Protein AF-A0A833UNG4-F1 (afdb_monomer_lite)

pLDDT: mean 87.26, std 11.44, range [30.78, 97.75]

Organism: Acinetobacter bereziniae (NCBI:txid106648)

Radius of gyration: 23.6 Å; chains: 1; bounding box: 51×56×62 Å

Foldseek 3Di:
DPDDPPLADAFDQDDDDDLPCVVADPQQQLSDPVVSVVVLVVLLLLLLLLVLLLLLLVVCLVVDPPVSVNVSNVSSNRLSNRLNVLSVVSLVVCVVVVHPSVVVSVVVNVVSVVCSVPPDSVVSNVVSLVVLVVLLVVLCVQPVDCVSRVRGRVSVVVSSNVSNVNSSNVHDSDDPVNVVVVCVVCVCCCCNPPHPVVVCVVVVCLVVDPPDDPVVDDDDPLVVQLVVQCVVPVDNVRSVVSSVVPPD

InterPro domains:
  IPR016516 Uncharacterised conserved protein UCP07580 [PF10118] (16-172)
  IPR016516 Uncharacterised conserved protein UCP07580 [PTHR39456] (13-171)

Structure (mmCIF, N/CA/C/O backbone):
data_AF-A0A833UNG4-F1
#
_entry.id   AF-A0A833UNG4-F1
#
loop_
_atom_site.group_PDB
_atom_site.id
_atom_site.type_symbol
_atom_site.label_atom_id
_atom_site.label_alt_id
_atom_site.label_comp_id
_atom_site.label_asym_id
_atom_site.label_entity_id
_atom_site.label_seq_id
_atom_site.pdbx_PDB_ins_code
_atom_site.Cartn_x
_atom_site.Cartn_y
_atom_site.Cartn_z
_atom_site.occupancy
_atom_site.B_iso_or_equiv
_atom_site.auth_seq_id
_atom_site.auth_comp_id
_atom_site.auth_asym_id
_atom_site.auth_atom_id
_atom_site.pdbx_PDB_model_num
ATOM 1 N N . MET A 1 1 ? 10.547 27.724 -8.383 1.00 30.78 1 MET A N 1
ATOM 2 C CA . MET A 1 1 ? 9.118 27.714 -8.764 1.00 30.78 1 MET A CA 1
ATOM 3 C C . MET A 1 1 ? 8.348 27.133 -7.595 1.00 30.78 1 MET A C 1
ATOM 5 O O . MET A 1 1 ? 8.426 25.935 -7.372 1.00 30.78 1 MET A O 1
ATOM 9 N N . ASN A 1 2 ? 7.700 27.982 -6.798 1.00 31.91 2 ASN A N 1
ATOM 10 C CA . ASN A 1 2 ? 6.896 27.531 -5.664 1.00 31.91 2 ASN A CA 1
ATOM 11 C C . ASN A 1 2 ? 5.530 27.117 -6.208 1.00 31.91 2 ASN A C 1
ATOM 13 O O . ASN A 1 2 ? 4.659 27.962 -6.401 1.00 31.91 2 ASN A O 1
ATOM 17 N N . ALA A 1 3 ? 5.379 25.835 -6.535 1.00 32.53 3 ALA A N 1
ATOM 18 C CA . ALA A 1 3 ? 4.073 25.284 -6.849 1.00 32.53 3 ALA A CA 1
ATOM 19 C C . ALA A 1 3 ? 3.204 25.406 -5.592 1.00 32.53 3 ALA A C 1
ATOM 21 O O . ALA A 1 3 ? 3.527 24.857 -4.538 1.00 32.53 3 ALA A O 1
ATOM 22 N N . TYR A 1 4 ? 2.129 26.183 -5.690 1.00 35.44 4 TYR A N 1
ATOM 23 C CA . TYR A 1 4 ? 1.108 26.253 -4.658 1.00 35.44 4 TYR A CA 1
ATOM 24 C C . TYR A 1 4 ? 0.472 24.867 -4.534 1.00 35.44 4 TYR A C 1
ATOM 26 O O . TYR A 1 4 ? -0.267 24.438 -5.417 1.00 35.44 4 TYR A O 1
ATOM 34 N N . VAL A 1 5 ? 0.780 24.152 -3.452 1.00 43.78 5 VAL A N 1
ATOM 35 C CA . VAL A 1 5 ? 0.145 22.870 -3.145 1.00 43.78 5 VAL A CA 1
ATOM 36 C C . VAL A 1 5 ? -1.290 23.172 -2.721 1.00 43.78 5 VAL A C 1
ATOM 38 O O . VAL A 1 5 ? -1.535 23.600 -1.593 1.00 43.78 5 VAL A O 1
ATOM 41 N N . LYS A 1 6 ? -2.256 22.986 -3.628 1.00 46.50 6 LYS A N 1
ATOM 42 C CA . LYS A 1 6 ? -3.650 22.808 -3.208 1.00 46.50 6 LYS A CA 1
ATOM 43 C C . LYS A 1 6 ? -3.674 21.583 -2.293 1.00 46.50 6 LYS A C 1
ATOM 45 O O . LYS A 1 6 ? -3.244 20.509 -2.690 1.00 46.50 6 LYS A O 1
ATOM 50 N N . HIS A 1 7 ? -4.125 21.768 -1.054 1.00 53.88 7 HIS A N 1
ATOM 51 C CA . HIS A 1 7 ? -4.091 20.730 -0.019 1.00 53.88 7 HIS A CA 1
ATOM 52 C C . HIS A 1 7 ? -5.072 19.573 -0.253 1.00 53.88 7 HIS A C 1
ATOM 54 O O . HIS A 1 7 ? -5.016 18.593 0.481 1.00 53.88 7 HIS A O 1
ATOM 60 N N . GLN A 1 8 ? -5.944 19.683 -1.254 1.00 55.12 8 GLN A N 1
ATOM 61 C CA . GLN A 1 8 ? -6.892 18.650 -1.633 1.00 55.12 8 GLN A CA 1
ATOM 62 C C . GLN A 1 8 ? -7.008 18.656 -3.160 1.00 55.12 8 GLN A C 1
ATOM 64 O O . GLN A 1 8 ? -7.307 19.695 -3.757 1.00 55.12 8 GLN A O 1
ATOM 69 N N . VAL A 1 9 ? -6.666 17.526 -3.770 1.00 65.81 9 VAL A N 1
ATOM 70 C CA . VAL A 1 9 ? -6.840 17.257 -5.199 1.00 65.81 9 VAL A CA 1
ATOM 71 C C . VAL A 1 9 ? -8.067 16.362 -5.305 1.00 65.81 9 VAL A C 1
ATOM 73 O O . VAL A 1 9 ? -8.188 15.412 -4.535 1.00 65.81 9 VAL A O 1
ATOM 76 N N . ASP A 1 10 ? -8.998 16.698 -6.193 1.00 70.94 10 ASP A N 1
ATOM 77 C CA . ASP A 1 10 ? -10.139 15.824 -6.454 1.00 70.94 10 ASP A CA 1
ATOM 78 C C . ASP A 1 10 ? -9.632 14.575 -7.191 1.00 70.94 10 ASP A C 1
ATOM 80 O O . ASP A 1 10 ? -8.930 14.743 -8.195 1.00 70.94 10 ASP A O 1
ATOM 84 N N . PRO A 1 11 ? -9.948 13.354 -6.718 1.00 76.50 11 PRO A N 1
ATOM 85 C CA . PRO A 1 11 ? -9.491 12.134 -7.368 1.00 76.50 11 PRO A CA 1
ATOM 86 C C . PRO A 1 11 ? -9.925 12.078 -8.833 1.00 76.50 11 PRO A C 1
ATOM 88 O O . PRO A 1 11 ? -11.080 12.368 -9.162 1.00 76.50 11 PRO A O 1
ATOM 91 N N . VAL A 1 12 ? -9.009 11.691 -9.720 1.00 81.56 12 VAL A N 1
ATOM 92 C CA . VAL A 1 12 ? -9.299 11.523 -11.148 1.00 81.56 12 VAL A CA 1
ATOM 93 C C . VAL A 1 12 ? -9.039 10.081 -11.541 1.00 81.56 12 VAL A C 1
ATOM 95 O O . VAL A 1 12 ? -7.900 9.636 -11.607 1.00 81.56 12 VAL A O 1
ATOM 98 N N . VAL A 1 13 ? -10.099 9.359 -11.897 1.00 84.56 13 VAL A N 1
ATOM 99 C CA . VAL A 1 13 ? -9.970 7.973 -12.355 1.00 84.56 13 VAL A CA 1
ATOM 100 C C . VAL A 1 13 ? -9.361 7.940 -13.756 1.00 84.56 13 VAL A C 1
ATOM 102 O O . VAL A 1 13 ? -9.974 8.402 -14.724 1.00 84.56 13 VAL A O 1
ATOM 105 N N . ARG A 1 14 ? -8.175 7.343 -13.882 1.00 85.75 14 ARG A N 1
ATOM 106 C CA . ARG A 1 14 ? -7.493 7.122 -15.164 1.00 85.75 14 ARG A CA 1
ATOM 107 C C . ARG A 1 14 ? -7.639 5.651 -15.546 1.00 85.75 14 ARG A C 1
ATOM 109 O O . ARG A 1 14 ? -7.379 4.773 -14.739 1.00 85.75 14 ARG A O 1
ATOM 116 N N . THR A 1 15 ? -8.090 5.367 -16.767 1.00 83.50 15 THR A N 1
ATOM 117 C CA . THR A 1 15 ? -8.352 3.990 -17.234 1.00 83.50 15 THR A CA 1
ATOM 118 C C . THR A 1 15 ? -7.637 3.705 -18.547 1.00 83.50 15 THR A C 1
ATOM 120 O O . THR A 1 15 ? -7.285 4.632 -19.276 1.00 83.50 15 THR A O 1
ATOM 123 N N . ASN A 1 16 ? -7.452 2.419 -18.864 1.00 81.12 16 ASN A N 1
ATOM 124 C CA . ASN A 1 16 ? -6.851 1.950 -20.121 1.00 81.12 16 ASN A CA 1
ATOM 125 C C . ASN A 1 16 ? -5.423 2.471 -20.369 1.00 81.12 16 ASN A C 1
ATOM 127 O O . ASN A 1 16 ? -5.031 2.705 -21.513 1.00 81.12 16 ASN A O 1
ATOM 131 N N . LEU A 1 17 ? -4.642 2.656 -19.303 1.00 80.25 17 LEU A N 1
ATOM 132 C CA . LEU A 1 17 ? -3.228 2.993 -19.421 1.00 80.25 17 LEU A CA 1
ATOM 133 C C . LEU A 1 17 ? -2.426 1.751 -19.829 1.00 80.25 17 LEU A C 1
ATOM 135 O O . LEU A 1 17 ? -2.567 0.672 -19.245 1.00 80.25 17 LEU A O 1
ATOM 139 N N . ASP A 1 18 ? -1.567 1.914 -20.831 1.00 88.06 18 ASP A N 1
ATOM 140 C CA . ASP A 1 18 ? -0.609 0.894 -21.236 1.00 88.06 18 ASP A CA 1
ATOM 141 C C . ASP A 1 18 ? 0.820 1.388 -21.015 1.00 88.06 18 ASP A C 1
ATOM 143 O O . ASP A 1 18 ? 1.300 2.307 -21.679 1.00 88.06 18 ASP A O 1
ATOM 147 N N . PHE A 1 19 ? 1.495 0.756 -20.059 1.00 89.44 19 PHE A N 1
ATOM 148 C CA . PHE A 1 19 ? 2.879 1.053 -19.721 1.00 89.44 19 PHE A CA 1
ATOM 149 C C . PHE A 1 19 ? 3.878 0.235 -20.547 1.00 89.44 19 PHE A C 1
ATOM 151 O O . PHE A 1 19 ? 5.069 0.463 -20.388 1.00 89.44 19 PHE A O 1
ATOM 158 N N . ARG A 1 20 ? 3.439 -0.676 -21.435 1.00 91.44 20 ARG A N 1
ATOM 159 C CA . ARG A 1 20 ? 4.322 -1.511 -22.281 1.00 91.44 20 ARG A CA 1
ATOM 160 C C . ARG A 1 20 ? 5.335 -2.335 -21.478 1.00 91.44 20 ARG A C 1
ATOM 162 O O . ARG A 1 20 ? 6.523 -2.393 -21.788 1.00 91.44 20 ARG A O 1
ATOM 169 N N . LEU A 1 21 ? 4.869 -2.947 -20.389 1.00 92.06 21 LEU A N 1
ATOM 170 C CA . LEU A 1 21 ? 5.729 -3.657 -19.431 1.00 92.06 21 LEU A CA 1
ATOM 171 C C . LEU A 1 21 ? 6.408 -4.900 -20.029 1.00 92.06 21 LEU A C 1
ATOM 173 O O . LEU A 1 21 ? 7.484 -5.271 -19.583 1.00 92.06 21 LEU A O 1
ATOM 177 N N . ASN A 1 22 ? 5.846 -5.471 -21.091 1.00 92.12 22 ASN A N 1
ATOM 178 C CA . ASN A 1 22 ? 6.426 -6.570 -21.865 1.00 92.12 22 ASN A CA 1
ATOM 179 C C . ASN A 1 22 ? 7.673 -6.176 -22.686 1.00 92.12 22 ASN A C 1
ATOM 181 O O . ASN A 1 22 ? 8.356 -7.042 -23.226 1.00 92.12 22 ASN A O 1
ATOM 185 N N . GLU A 1 23 ? 7.969 -4.880 -22.820 1.00 92.25 23 GLU A N 1
ATOM 186 C CA . GLU A 1 23 ? 9.174 -4.365 -23.493 1.00 92.25 23 GLU A CA 1
ATOM 187 C C . GLU A 1 23 ? 10.322 -4.077 -22.504 1.00 92.25 23 GLU A C 1
ATOM 189 O O . GLU A 1 23 ? 11.385 -3.587 -22.887 1.00 92.25 23 GLU A O 1
ATOM 194 N N . VAL A 1 24 ? 10.109 -4.335 -21.214 1.00 91.94 24 VAL A N 1
ATOM 195 C CA . VAL A 1 24 ? 11.042 -4.000 -20.139 1.00 91.94 24 VAL A CA 1
ATOM 196 C C . VAL A 1 24 ? 12.091 -5.117 -19.978 1.00 91.94 24 VAL A C 1
ATOM 198 O O . VAL A 1 24 ? 11.735 -6.295 -19.972 1.00 91.94 24 VAL A O 1
ATOM 201 N N . PRO A 1 25 ? 13.394 -4.800 -19.826 1.00 94.81 25 PRO A N 1
ATOM 202 C CA . PRO A 1 25 ? 14.419 -5.826 -19.631 1.00 94.81 25 PRO A CA 1
ATOM 203 C C . PRO A 1 25 ? 14.265 -6.537 -18.278 1.00 94.81 25 PRO A C 1
ATOM 205 O O . PRO A 1 25 ? 13.737 -5.974 -17.324 1.00 94.81 25 PRO A O 1
ATOM 208 N N . HIS A 1 26 ? 14.812 -7.751 -18.165 1.00 94.94 26 HIS A N 1
ATOM 209 C CA . HIS A 1 26 ? 14.733 -8.572 -16.946 1.00 94.94 26 HIS A CA 1
ATOM 210 C C . HIS A 1 26 ? 15.177 -7.805 -15.681 1.00 94.94 26 HIS A C 1
ATOM 212 O O . HIS A 1 26 ? 14.512 -7.864 -14.648 1.00 94.94 26 HIS A O 1
ATOM 218 N N . PHE A 1 27 ? 16.286 -7.062 -15.760 1.00 96.38 27 PHE A N 1
ATOM 219 C CA . PHE A 1 27 ? 16.787 -6.205 -14.681 1.00 96.38 27 PHE A CA 1
ATOM 220 C C . PHE A 1 27 ? 16.544 -4.732 -15.016 1.00 96.38 27 PHE A C 1
ATOM 222 O O . PHE A 1 27 ? 17.430 -3.998 -15.451 1.00 96.38 27 PHE A O 1
ATOM 229 N N . TRP A 1 28 ? 15.296 -4.305 -14.862 1.00 95.69 28 TRP A N 1
ATOM 230 C CA . TRP A 1 28 ? 14.819 -3.000 -15.311 1.00 95.69 28 TRP A CA 1
ATOM 231 C C . TRP A 1 28 ? 15.266 -1.815 -14.465 1.00 95.69 28 TRP A C 1
ATOM 233 O O . TRP A 1 28 ? 15.132 -0.671 -14.901 1.00 95.69 28 TRP A O 1
ATOM 243 N N . PHE A 1 29 ? 15.807 -2.060 -13.276 1.00 93.50 29 PHE A N 1
ATOM 244 C CA . PHE A 1 29 ? 16.394 -1.020 -12.448 1.00 93.50 29 PHE A CA 1
ATOM 245 C C . PHE A 1 29 ? 17.908 -1.009 -12.657 1.00 93.50 29 PHE A C 1
ATOM 247 O O . PHE A 1 29 ? 18.633 -1.713 -11.963 1.00 93.50 29 PHE A O 1
ATOM 254 N N . GLY A 1 30 ? 18.398 -0.216 -13.613 1.00 94.69 30 GLY A N 1
ATOM 255 C CA . GLY A 1 30 ? 19.838 -0.018 -13.826 1.00 94.69 30 GLY A CA 1
ATOM 256 C C . GLY A 1 30 ? 20.632 -1.289 -14.139 1.00 94.69 30 GLY A C 1
ATOM 257 O O . GLY A 1 30 ? 21.829 -1.332 -13.870 1.00 94.69 30 GLY A O 1
ATOM 258 N N . ASN A 1 31 ? 19.980 -2.337 -14.659 1.00 95.88 31 ASN A N 1
ATOM 259 C CA . ASN A 1 31 ? 20.565 -3.671 -14.814 1.00 95.88 31 ASN A CA 1
ATOM 260 C C . ASN A 1 31 ? 21.071 -4.291 -13.489 1.00 95.88 31 ASN A C 1
ATOM 262 O O . ASN A 1 31 ? 21.943 -5.158 -13.497 1.00 95.88 31 ASN A O 1
ATOM 266 N N . ASP A 1 32 ? 20.522 -3.850 -12.352 1.00 96.56 32 ASP A N 1
ATOM 267 C CA . ASP A 1 32 ? 20.832 -4.332 -11.007 1.00 96.56 32 ASP A CA 1
ATOM 268 C C . ASP A 1 32 ? 19.763 -5.352 -10.560 1.00 96.56 32 ASP A C 1
ATOM 270 O O . ASP A 1 32 ? 18.587 -4.989 -10.386 1.00 96.56 32 ASP A O 1
ATOM 274 N N . PRO A 1 33 ? 20.136 -6.633 -10.360 1.00 94.81 33 PRO A N 1
ATOM 275 C CA . PRO A 1 33 ? 19.203 -7.666 -9.926 1.00 94.81 33 PRO A CA 1
ATOM 276 C C . PRO A 1 33 ? 18.572 -7.392 -8.564 1.00 94.81 33 PRO A C 1
ATOM 278 O O . PRO A 1 33 ? 17.380 -7.628 -8.392 1.00 94.81 33 PRO A O 1
ATOM 281 N N . PHE A 1 34 ? 19.338 -6.878 -7.601 1.00 94.81 34 PHE A N 1
ATOM 282 C CA . PHE A 1 34 ? 18.840 -6.631 -6.253 1.00 94.81 34 PHE A CA 1
ATOM 283 C C . PHE A 1 34 ? 17.803 -5.510 -6.259 1.00 94.81 34 PHE A C 1
ATOM 285 O O . PHE A 1 34 ? 16.689 -5.703 -5.772 1.00 94.81 34 PHE A O 1
ATOM 292 N N . ARG A 1 35 ? 18.130 -4.359 -6.860 1.00 93.00 35 ARG A N 1
ATOM 293 C CA . ARG A 1 35 ? 17.200 -3.219 -6.935 1.00 93.00 35 ARG A CA 1
ATOM 294 C C . ARG A 1 35 ? 15.928 -3.590 -7.686 1.00 93.00 35 ARG A C 1
ATOM 296 O O . ARG A 1 35 ? 14.837 -3.260 -7.233 1.00 93.00 35 ARG A O 1
ATOM 303 N N . THR A 1 36 ? 16.072 -4.324 -8.789 1.00 95.69 36 THR A N 1
ATOM 304 C CA . THR A 1 36 ? 14.934 -4.820 -9.566 1.00 95.69 36 THR A CA 1
ATOM 305 C C . THR A 1 36 ? 14.051 -5.732 -8.714 1.00 95.69 36 THR A C 1
ATOM 307 O O . THR A 1 36 ? 12.874 -5.438 -8.529 1.00 95.69 36 THR A O 1
ATOM 310 N N . ARG A 1 37 ? 14.621 -6.787 -8.111 1.00 94.94 37 ARG A N 1
ATOM 311 C CA . ARG A 1 37 ? 13.843 -7.757 -7.324 1.00 94.94 37 ARG A CA 1
ATOM 312 C C . ARG A 1 37 ? 13.196 -7.145 -6.078 1.00 94.94 37 ARG A C 1
ATOM 314 O O . ARG A 1 37 ? 12.115 -7.574 -5.690 1.00 94.94 37 ARG A O 1
ATOM 321 N N . MET A 1 38 ? 13.820 -6.141 -5.464 1.00 93.00 38 MET A N 1
ATOM 322 C CA . MET A 1 38 ? 13.235 -5.416 -4.332 1.00 93.00 38 MET A CA 1
ATOM 323 C C . MET A 1 38 ? 11.945 -4.686 -4.722 1.00 93.00 38 MET A C 1
ATOM 325 O O . MET A 1 38 ? 10.948 -4.770 -4.007 1.00 93.00 38 MET A O 1
ATOM 329 N N . PHE A 1 39 ? 11.941 -3.984 -5.856 1.00 93.06 39 PHE A N 1
ATOM 330 C CA . PHE A 1 39 ? 10.747 -3.277 -6.319 1.00 93.06 39 PHE A CA 1
ATOM 331 C C . PHE A 1 39 ? 9.716 -4.204 -6.967 1.00 93.06 39 PHE A C 1
ATOM 333 O O . PHE A 1 39 ? 8.521 -3.952 -6.847 1.00 93.06 39 PHE A O 1
ATOM 340 N N . ASP A 1 40 ? 10.159 -5.282 -7.604 1.00 95.25 40 ASP A N 1
ATOM 341 C CA . ASP A 1 40 ? 9.304 -6.383 -8.044 1.00 95.25 40 ASP A CA 1
ATOM 342 C C . ASP A 1 40 ? 8.527 -6.969 -6.856 1.00 95.25 40 ASP A C 1
ATOM 344 O O . ASP A 1 40 ? 7.309 -7.091 -6.919 1.00 95.25 40 ASP A O 1
ATOM 348 N N . ALA A 1 41 ? 9.203 -7.248 -5.734 1.00 92.81 41 ALA A N 1
ATOM 349 C CA . ALA A 1 41 ? 8.561 -7.746 -4.520 1.00 92.81 41 ALA A CA 1
ATOM 350 C C . ALA A 1 41 ? 7.578 -6.735 -3.913 1.00 92.81 41 ALA A C 1
ATOM 352 O O . ALA A 1 41 ? 6.522 -7.138 -3.438 1.00 92.81 41 ALA A O 1
ATOM 353 N N . LEU A 1 42 ? 7.890 -5.434 -3.953 1.00 91.81 42 LEU A N 1
ATOM 354 C CA . LEU A 1 42 ? 6.943 -4.386 -3.558 1.00 91.81 42 LEU A CA 1
ATOM 355 C C . LEU A 1 42 ? 5.698 -4.410 -4.463 1.00 91.81 42 LEU A C 1
ATOM 357 O O . LEU A 1 42 ? 4.575 -4.509 -3.972 1.00 91.81 42 LEU A O 1
ATOM 361 N N . SER A 1 43 ? 5.919 -4.379 -5.780 1.00 94.25 43 SER A N 1
ATOM 362 C CA . SER A 1 43 ? 4.889 -4.400 -6.825 1.00 94.25 43 SER A CA 1
ATOM 363 C C . SER A 1 43 ? 3.957 -5.605 -6.698 1.00 94.25 43 SER A C 1
ATOM 365 O O . SER A 1 43 ? 2.738 -5.471 -6.772 1.00 94.25 43 SER A O 1
ATOM 367 N N . LEU A 1 44 ? 4.537 -6.771 -6.413 1.00 94.88 44 LEU A N 1
ATOM 368 C CA . LEU A 1 44 ? 3.843 -8.041 -6.232 1.00 94.88 44 LEU A CA 1
ATOM 369 C C . LEU A 1 44 ? 2.781 -7.992 -5.127 1.00 94.88 44 LEU A C 1
ATOM 371 O O . LEU A 1 44 ? 1.825 -8.770 -5.157 1.00 94.88 44 LEU A O 1
ATOM 375 N N . THR A 1 45 ? 2.927 -7.090 -4.151 1.00 94.19 45 THR A N 1
ATOM 376 C CA . THR A 1 45 ? 1.965 -6.980 -3.052 1.00 94.19 45 THR A CA 1
ATOM 377 C C . THR A 1 45 ? 0.694 -6.220 -3.419 1.00 94.19 45 THR A C 1
ATOM 379 O O . THR A 1 45 ? -0.366 -6.499 -2.851 1.00 94.19 45 THR A O 1
ATOM 382 N N . PHE A 1 46 ? 0.784 -5.309 -4.391 1.00 95.56 46 PHE A N 1
ATOM 383 C CA . PHE A 1 46 ? -0.280 -4.369 -4.720 1.00 95.56 46 PHE A CA 1
ATOM 384 C C . PHE A 1 46 ? -1.576 -5.047 -5.184 1.00 95.56 46 PHE A C 1
ATOM 386 O O . PHE A 1 46 ? -2.583 -4.846 -4.508 1.00 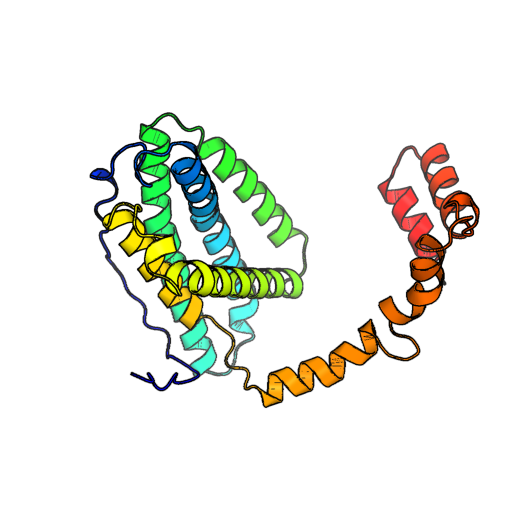95.56 46 PHE A O 1
ATOM 393 N N . PRO A 1 47 ? -1.604 -5.969 -6.171 1.00 96.75 47 PRO A N 1
ATOM 394 C CA . PRO A 1 47 ? -2.881 -6.473 -6.687 1.00 96.75 47 PRO A CA 1
ATOM 395 C C . PRO A 1 47 ? -3.750 -7.174 -5.642 1.00 96.75 47 PRO A C 1
ATOM 397 O O . PRO A 1 47 ? -4.978 -7.097 -5.681 1.00 96.75 47 PRO A O 1
ATOM 400 N N . VAL A 1 48 ? -3.132 -7.887 -4.697 1.00 96.25 48 VAL A N 1
ATOM 401 C CA . VAL A 1 48 ? -3.866 -8.555 -3.614 1.00 96.25 48 VAL A CA 1
ATOM 402 C C . VAL A 1 48 ? -4.247 -7.552 -2.518 1.00 96.25 48 VAL A C 1
ATOM 404 O O . VAL A 1 48 ? -5.365 -7.612 -2.003 1.00 96.25 48 VAL A O 1
ATOM 407 N N . GLY A 1 49 ? -3.353 -6.612 -2.191 1.00 96.31 49 GLY A N 1
ATOM 408 C CA . GLY A 1 49 ? -3.601 -5.542 -1.221 1.00 96.31 49 GLY A CA 1
ATOM 409 C C . GLY A 1 49 ? -4.748 -4.616 -1.634 1.00 96.31 49 GLY A C 1
ATOM 410 O O . GLY A 1 49 ? -5.670 -4.397 -0.854 1.00 96.31 49 GLY A O 1
ATOM 411 N N . GLU A 1 50 ? -4.773 -4.170 -2.883 1.00 96.81 50 GLU A N 1
ATOM 412 C CA . GLU A 1 50 ? -5.795 -3.265 -3.427 1.00 96.81 50 GLU A CA 1
ATOM 413 C C . GLU A 1 50 ? -7.166 -3.955 -3.486 1.00 96.81 50 GLU A C 1
ATOM 415 O O . GLU A 1 50 ? -8.198 -3.378 -3.133 1.00 96.81 50 GLU A O 1
ATOM 420 N N . ARG A 1 51 ? -7.210 -5.259 -3.814 1.00 97.25 51 ARG A N 1
ATOM 421 C CA . ARG A 1 51 ? -8.441 -6.063 -3.675 1.00 97.25 51 ARG A CA 1
ATOM 422 C C . ARG A 1 51 ? -8.928 -6.085 -2.225 1.00 97.25 51 ARG A C 1
ATOM 424 O O . ARG A 1 51 ? -10.134 -5.956 -1.991 1.00 97.25 51 ARG A O 1
ATOM 431 N N . TYR A 1 52 ? -8.022 -6.228 -1.259 1.00 97.75 52 TYR A N 1
ATOM 432 C CA . TYR A 1 52 ? -8.346 -6.152 0.165 1.00 97.75 52 TYR A CA 1
ATOM 433 C C . TYR A 1 52 ? -8.847 -4.751 0.573 1.00 97.75 52 TYR A C 1
ATOM 435 O O . TYR A 1 52 ? -9.844 -4.654 1.301 1.00 97.75 52 TYR A O 1
ATOM 443 N N . PHE A 1 53 ? -8.254 -3.669 0.057 1.00 96.88 53 PHE A N 1
ATOM 444 C CA . PHE A 1 53 ? -8.708 -2.290 0.289 1.00 96.88 53 PHE A CA 1
ATOM 445 C C . PHE A 1 53 ? -10.126 -2.075 -0.242 1.00 96.88 53 PHE A C 1
ATOM 447 O O . PHE A 1 53 ? -11.021 -1.648 0.496 1.00 96.88 53 PHE A O 1
ATOM 454 N N . ILE A 1 54 ? -10.381 -2.483 -1.489 1.00 96.75 54 ILE A N 1
ATOM 455 C CA . ILE A 1 54 ? -11.704 -2.426 -2.121 1.00 96.75 54 ILE A CA 1
ATOM 456 C C . ILE A 1 54 ? -12.747 -3.160 -1.271 1.00 96.75 54 ILE A C 1
ATOM 458 O O . ILE A 1 54 ? -13.841 -2.635 -1.038 1.00 96.75 54 ILE A O 1
ATOM 462 N N . GLN A 1 55 ? -12.445 -4.374 -0.801 1.00 97.38 55 GLN A N 1
ATOM 463 C CA . GLN A 1 55 ? -13.373 -5.153 0.023 1.00 97.38 55 GLN A CA 1
ATOM 464 C C . GLN A 1 55 ? -13.631 -4.489 1.384 1.00 97.38 55 GLN A C 1
ATOM 466 O O . GLN A 1 55 ? -14.785 -4.404 1.819 1.00 97.38 55 GLN A O 1
ATOM 471 N N . SER A 1 56 ? -12.585 -3.949 2.012 1.00 96.44 56 SER A N 1
ATOM 472 C CA . SER A 1 56 ? -12.665 -3.233 3.289 1.00 96.44 56 SER A CA 1
ATOM 473 C C . SER A 1 56 ? -13.569 -2.000 3.203 1.00 96.44 56 SER A C 1
ATOM 475 O O . SER A 1 56 ? -14.447 -1.810 4.049 1.00 96.44 56 SER A O 1
ATOM 477 N N . VAL A 1 57 ? -13.417 -1.196 2.147 1.00 94.00 57 VAL A N 1
ATOM 478 C CA . VAL A 1 57 ? -14.234 0.004 1.909 1.00 94.00 57 VAL A CA 1
ATOM 479 C C . VAL A 1 57 ? -15.675 -0.366 1.553 1.00 94.00 57 VAL A C 1
ATOM 481 O O . VAL A 1 57 ? -16.622 0.189 2.122 1.00 94.00 57 VAL A O 1
ATOM 484 N N . ARG A 1 58 ? -15.878 -1.350 0.665 1.00 94.81 58 ARG A N 1
ATOM 485 C CA . ARG A 1 58 ? -17.223 -1.815 0.273 1.00 94.81 58 ARG A CA 1
ATOM 486 C C . ARG A 1 58 ? -18.050 -2.275 1.470 1.00 94.81 58 ARG A C 1
ATOM 488 O O . ARG A 1 58 ? -19.236 -1.967 1.526 1.00 94.81 58 ARG A O 1
ATOM 495 N N . ALA A 1 59 ? -17.433 -2.933 2.453 1.00 94.19 59 ALA A N 1
ATOM 496 C CA . ALA A 1 59 ? -18.117 -3.427 3.651 1.00 94.19 59 ALA A CA 1
ATOM 497 C C . ALA A 1 59 ? -18.760 -2.326 4.524 1.00 94.19 59 ALA A C 1
ATOM 499 O O . ALA A 1 59 ? -19.577 -2.644 5.405 1.00 94.19 59 ALA A O 1
ATOM 500 N N . LEU A 1 60 ? -18.379 -1.061 4.307 1.00 92.75 60 LEU A N 1
ATOM 501 C CA . LEU A 1 60 ? -18.861 0.122 5.021 1.00 92.75 60 LEU A CA 1
ATOM 502 C C . LEU A 1 60 ? -19.574 1.138 4.116 1.00 92.75 60 LEU A C 1
ATOM 504 O O . LEU A 1 60 ? -20.104 2.119 4.634 1.00 92.75 60 LEU A O 1
ATOM 508 N N . ARG A 1 61 ? -19.641 0.905 2.798 1.00 90.00 61 ARG A N 1
ATOM 509 C CA . ARG A 1 61 ? -20.211 1.850 1.823 1.00 90.00 61 ARG A CA 1
ATOM 510 C C . ARG A 1 61 ? -21.636 2.284 2.174 1.00 90.00 61 ARG A C 1
ATOM 512 O O . ARG A 1 61 ? -21.935 3.471 2.124 1.00 90.00 61 ARG A O 1
ATOM 519 N N . ASP A 1 62 ? -22.480 1.352 2.613 1.00 90.88 62 ASP A N 1
ATOM 520 C CA . ASP A 1 62 ? -23.888 1.622 2.950 1.00 90.88 62 ASP A CA 1
ATOM 521 C C . ASP A 1 62 ? -24.066 2.505 4.199 1.00 90.88 62 ASP A C 1
ATOM 523 O O . ASP A 1 62 ? -25.172 2.943 4.510 1.00 90.88 62 ASP A O 1
ATOM 527 N N . LYS A 1 63 ? -22.989 2.759 4.956 1.00 91.88 63 LYS A N 1
ATOM 528 C CA . LYS A 1 63 ? -22.995 3.679 6.103 1.00 91.88 63 LYS A CA 1
ATOM 529 C C . LYS A 1 63 ? -22.727 5.130 5.701 1.00 91.88 63 LYS A C 1
ATOM 531 O O . LYS A 1 63 ? -22.866 6.014 6.541 1.00 91.88 63 LYS A O 1
ATOM 536 N N . ILE A 1 64 ? -22.334 5.377 4.453 1.00 91.06 64 ILE A N 1
ATOM 537 C CA . ILE A 1 64 ? -21.997 6.704 3.946 1.00 91.06 64 ILE A CA 1
ATOM 538 C C . ILE A 1 64 ? -23.269 7.353 3.407 1.00 91.06 64 ILE A C 1
ATOM 540 O O . ILE A 1 64 ? -23.863 6.849 2.459 1.00 91.06 64 ILE A O 1
ATOM 544 N N . THR A 1 65 ? -23.681 8.472 3.999 1.00 92.81 65 THR A N 1
ATOM 545 C CA . THR A 1 65 ? -24.865 9.239 3.569 1.00 92.81 65 THR A CA 1
ATOM 546 C C . THR A 1 65 ? -24.518 10.498 2.781 1.00 92.81 65 THR A C 1
ATOM 548 O O . THR A 1 65 ? -25.365 11.008 2.057 1.00 92.81 65 THR A O 1
ATOM 551 N N . ASP A 1 66 ? -23.288 10.997 2.920 1.00 90.25 66 ASP A N 1
ATOM 552 C CA . ASP A 1 66 ? -22.782 12.142 2.167 1.00 90.25 66 ASP A CA 1
ATOM 553 C C . ASP A 1 66 ? -22.555 11.737 0.695 1.00 90.25 66 ASP A C 1
ATOM 555 O O . ASP A 1 66 ? -21.706 10.871 0.444 1.00 90.25 66 ASP A O 1
ATOM 559 N N . PRO A 1 67 ? -23.293 12.318 -0.273 1.00 90.38 67 PRO A N 1
ATOM 560 C CA . PRO A 1 67 ? -23.174 11.960 -1.685 1.00 90.38 67 PRO A CA 1
ATOM 561 C C . PRO A 1 67 ? -21.771 12.222 -2.246 1.00 90.38 67 PRO A C 1
ATOM 563 O O . PRO A 1 67 ? -21.286 11.4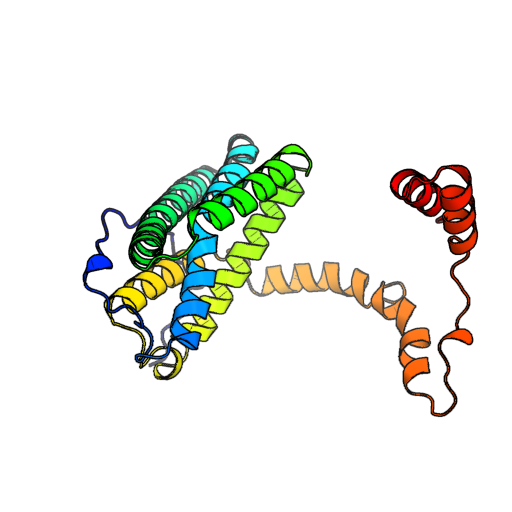26 -3.052 1.00 90.38 67 PRO A O 1
ATOM 566 N N . ASP A 1 68 ? -21.074 13.259 -1.773 1.00 86.12 68 ASP A N 1
ATOM 567 C CA . ASP A 1 68 ? -19.716 13.563 -2.230 1.00 86.12 68 ASP A CA 1
ATOM 568 C C . ASP A 1 68 ? -18.739 12.486 -1.748 1.00 86.12 68 ASP A C 1
ATOM 570 O O . ASP A 1 68 ? -17.867 12.023 -2.486 1.00 86.12 68 ASP A O 1
ATOM 574 N N . LEU A 1 69 ? -18.904 12.022 -0.505 1.00 85.69 69 LEU A N 1
ATOM 575 C CA . LEU A 1 69 ? -18.102 10.925 0.029 1.00 85.69 69 LEU A CA 1
ATOM 576 C C . LEU A 1 69 ? -18.421 9.588 -0.652 1.00 85.69 69 LEU A C 1
ATOM 578 O O . LEU A 1 69 ? -17.502 8.803 -0.882 1.00 85.69 69 LEU A O 1
ATOM 582 N N . GLN A 1 70 ? -19.682 9.330 -1.012 1.00 90.25 70 GLN A N 1
ATOM 583 C CA . GLN A 1 70 ? -20.042 8.145 -1.797 1.00 90.25 70 GLN A CA 1
ATOM 584 C C . GLN A 1 70 ? -19.354 8.145 -3.165 1.00 90.25 70 GLN A C 1
ATOM 586 O O . GLN A 1 70 ? -18.861 7.097 -3.589 1.00 90.25 70 GLN A O 1
ATOM 591 N N . GLN A 1 71 ? -19.302 9.302 -3.831 1.00 89.81 71 GLN A N 1
ATOM 592 C CA . GLN A 1 71 ? -18.628 9.451 -5.116 1.00 89.81 71 GLN A CA 1
ATOM 593 C C . GLN A 1 71 ? -17.116 9.239 -4.978 1.00 89.81 71 GLN A C 1
ATOM 595 O O . GLN A 1 71 ? -16.562 8.405 -5.690 1.00 89.81 71 GLN A O 1
ATOM 600 N N . ARG A 1 72 ? -16.467 9.873 -3.991 1.00 87.75 72 ARG A N 1
ATOM 601 C CA . ARG A 1 72 ? -15.034 9.653 -3.710 1.00 87.75 72 ARG A CA 1
ATOM 602 C C . ARG A 1 72 ? -14.706 8.187 -3.434 1.00 87.75 72 ARG A C 1
ATOM 604 O O . ARG A 1 72 ? -13.715 7.682 -3.937 1.00 87.75 72 ARG A O 1
ATOM 611 N N . VAL A 1 73 ? -15.552 7.481 -2.681 1.00 90.88 73 VAL A N 1
ATOM 612 C CA . VAL A 1 73 ? -15.389 6.036 -2.445 1.00 90.88 73 VAL A CA 1
ATOM 613 C C . VAL A 1 73 ? -15.548 5.225 -3.731 1.00 90.88 73 VAL A C 1
ATOM 615 O O . VAL A 1 73 ? -14.839 4.240 -3.930 1.00 90.88 73 VAL A O 1
ATOM 618 N N . ALA A 1 74 ? -16.479 5.606 -4.607 1.00 92.00 74 ALA A N 1
ATOM 619 C CA . ALA A 1 74 ? -16.644 4.942 -5.893 1.00 92.00 74 ALA A CA 1
ATOM 620 C C . ALA A 1 74 ? -15.430 5.153 -6.808 1.00 92.00 74 ALA A C 1
ATOM 622 O O . ALA A 1 74 ? -15.064 4.227 -7.529 1.00 92.00 74 ALA A O 1
ATOM 623 N N . ASP A 1 75 ? -14.820 6.336 -6.775 1.00 91.75 75 ASP A N 1
ATOM 624 C CA . ASP A 1 75 ? -13.638 6.655 -7.573 1.00 91.75 75 ASP A CA 1
ATOM 625 C C . ASP A 1 75 ? -12.375 5.997 -7.014 1.00 91.75 75 ASP A C 1
ATOM 627 O O . ASP A 1 75 ? -11.684 5.341 -7.787 1.00 91.75 75 ASP A O 1
ATOM 631 N N . PHE A 1 76 ? -12.188 5.996 -5.689 1.00 92.12 76 PHE A N 1
ATOM 632 C CA . PHE A 1 76 ? -11.169 5.190 -5.001 1.00 92.12 76 PHE A CA 1
ATOM 633 C C . PHE A 1 76 ? -11.223 3.724 -5.454 1.00 92.12 76 PHE A C 1
ATOM 635 O O . PHE A 1 76 ? -10.266 3.195 -5.999 1.00 92.12 76 PHE A O 1
ATOM 642 N N . ILE A 1 77 ? -12.394 3.074 -5.364 1.00 94.38 77 ILE A N 1
ATOM 643 C CA . ILE A 1 77 ? -12.557 1.667 -5.784 1.00 94.38 77 ILE A CA 1
ATOM 644 C C . ILE A 1 77 ? -12.155 1.443 -7.250 1.00 94.38 77 ILE A C 1
ATOM 646 O O . ILE A 1 77 ? -11.714 0.347 -7.601 1.00 94.38 77 ILE A O 1
ATOM 650 N N . LYS A 1 78 ? -12.358 2.434 -8.126 1.00 94.50 78 LYS A N 1
ATOM 651 C CA . LYS A 1 78 ? -11.947 2.326 -9.528 1.00 94.50 78 LYS A CA 1
ATOM 652 C C . LYS A 1 78 ? -10.435 2.483 -9.672 1.00 94.50 78 LYS A C 1
ATOM 654 O O . LYS A 1 78 ? -9.877 1.699 -10.430 1.00 94.50 78 LYS A O 1
ATOM 659 N N . GLN A 1 79 ? -9.810 3.439 -8.982 1.00 93.50 79 GLN A N 1
ATOM 660 C CA . GLN A 1 79 ? -8.354 3.651 -8.990 1.00 93.50 79 GLN A CA 1
ATOM 661 C C . GLN A 1 79 ? -7.635 2.389 -8.506 1.00 93.50 79 GLN A C 1
ATOM 663 O O . GLN A 1 79 ? -6.918 1.777 -9.293 1.00 93.50 79 GLN A O 1
ATOM 668 N N . GLU A 1 80 ? -8.005 1.872 -7.331 1.00 95.19 80 GLU A N 1
ATOM 669 C CA . GLU A 1 80 ? -7.496 0.601 -6.789 1.00 95.19 80 GLU A CA 1
ATOM 670 C C . GLU A 1 80 ? -7.623 -0.569 -7.775 1.00 95.19 80 GLU A C 1
ATOM 672 O O . GLU A 1 80 ? -6.718 -1.380 -7.959 1.00 95.19 80 GLU A O 1
ATOM 677 N N . ALA A 1 81 ? -8.765 -0.668 -8.465 1.00 95.50 81 ALA A N 1
ATOM 678 C CA . ALA A 1 81 ? -8.965 -1.725 -9.450 1.00 95.50 81 ALA A CA 1
ATOM 679 C C . ALA A 1 81 ? -8.060 -1.553 -10.681 1.00 95.50 81 ALA A C 1
ATOM 681 O O . ALA A 1 81 ? -7.639 -2.548 -11.270 1.00 95.50 81 ALA A O 1
ATOM 682 N N . GLN A 1 82 ? -7.785 -0.315 -11.105 1.00 94.75 82 GLN A N 1
ATOM 683 C CA . GLN A 1 82 ? -6.851 -0.049 -12.199 1.00 94.75 82 GLN A CA 1
ATOM 684 C C . GLN A 1 82 ? -5.407 -0.314 -11.774 1.00 94.75 82 GLN A C 1
ATOM 686 O O . GLN A 1 82 ? -4.668 -0.907 -12.565 1.00 94.75 82 GLN A O 1
ATOM 691 N N . HIS A 1 83 ? -5.015 0.077 -10.558 1.00 95.19 83 HIS A N 1
ATOM 692 C CA . HIS A 1 83 ? -3.692 -0.216 -10.011 1.00 95.19 83 HIS A CA 1
ATOM 693 C C . HIS A 1 83 ? -3.430 -1.727 -10.049 1.00 95.19 83 HIS A C 1
ATOM 695 O O . HIS A 1 83 ? -2.434 -2.166 -10.635 1.00 95.19 83 HIS A O 1
ATOM 701 N N . GLY A 1 84 ? -4.405 -2.527 -9.606 1.00 95.19 84 GLY A N 1
ATOM 702 C CA . GLY A 1 84 ? -4.255 -3.981 -9.534 1.00 95.19 84 GLY A CA 1
ATOM 703 C C . GLY A 1 84 ? -4.083 -4.626 -10.889 1.00 95.19 84 GLY A C 1
ATOM 704 O O . GLY A 1 84 ? -3.220 -5.481 -11.059 1.00 95.19 84 GLY A O 1
ATOM 705 N N . LEU A 1 85 ? -4.826 -4.157 -11.892 1.00 95.00 85 LEU A N 1
ATOM 706 C CA . LEU A 1 85 ? -4.657 -4.614 -13.271 1.00 95.00 85 LEU A CA 1
ATOM 707 C C . LEU A 1 85 ? -3.283 -4.244 -13.842 1.00 95.00 85 LEU A C 1
ATOM 709 O O . LEU A 1 85 ? -2.707 -5.014 -14.611 1.00 95.00 85 LEU A O 1
ATOM 713 N N . ALA A 1 86 ? -2.763 -3.065 -13.506 1.00 93.88 86 ALA A N 1
ATOM 714 C CA . ALA A 1 86 ? -1.471 -2.609 -13.997 1.00 93.88 86 ALA A CA 1
ATOM 715 C C . ALA A 1 86 ? -0.309 -3.365 -13.330 1.00 93.88 86 ALA A C 1
ATOM 717 O O . ALA A 1 86 ? 0.629 -3.774 -14.017 1.00 93.88 86 ALA A O 1
ATOM 718 N N . HIS A 1 87 ? -0.397 -3.621 -12.024 1.00 96.88 87 HIS A N 1
ATOM 719 C CA . HIS A 1 87 ? 0.585 -4.411 -11.284 1.00 96.88 87 HIS A CA 1
ATOM 720 C C . HIS A 1 87 ? 0.482 -5.918 -11.574 1.00 96.88 87 HIS A C 1
ATOM 722 O O . HIS A 1 87 ? 1.510 -6.590 -11.644 1.00 96.88 87 HIS A O 1
ATOM 728 N N . ASP A 1 88 ? -0.703 -6.449 -11.895 1.00 96.25 88 ASP A N 1
ATOM 729 C CA . ASP A 1 88 ? -0.854 -7.828 -12.386 1.00 96.25 88 ASP A CA 1
ATOM 730 C C . ASP A 1 88 ? -0.088 -8.057 -13.706 1.00 96.25 88 ASP A C 1
ATOM 732 O O . ASP A 1 88 ? 0.426 -9.151 -13.941 1.00 96.25 88 ASP A O 1
ATOM 736 N N . LYS A 1 89 ? 0.085 -7.028 -14.549 1.00 95.25 89 LYS A N 1
ATOM 737 C CA . LYS A 1 89 ? 0.971 -7.123 -15.724 1.00 95.25 89 LYS A CA 1
ATOM 738 C C . LYS A 1 89 ? 2.449 -7.242 -15.327 1.00 95.25 89 LYS A C 1
ATOM 740 O O . LYS A 1 89 ? 3.172 -8.007 -15.953 1.00 95.25 89 LYS A O 1
ATOM 745 N N . MET A 1 90 ? 2.910 -6.553 -14.276 1.00 94.88 90 MET A N 1
ATOM 746 C CA . MET A 1 90 ? 4.265 -6.786 -13.742 1.00 94.88 90 MET A CA 1
ATOM 747 C C . MET A 1 90 ? 4.416 -8.210 -13.197 1.00 94.88 90 MET A C 1
ATOM 749 O O . MET A 1 90 ? 5.454 -8.838 -13.404 1.00 94.88 90 MET A O 1
ATOM 753 N N . ASN A 1 91 ? 3.377 -8.738 -12.545 1.00 96.50 91 ASN A N 1
ATOM 754 C CA . ASN A 1 91 ? 3.356 -10.119 -12.065 1.00 96.50 91 ASN A CA 1
ATOM 755 C C . ASN A 1 91 ? 3.515 -11.126 -13.209 1.00 96.50 91 ASN A C 1
ATOM 757 O O . ASN A 1 91 ? 4.302 -12.062 -13.081 1.00 96.50 91 ASN A O 1
ATOM 761 N N . GLN A 1 92 ? 2.845 -10.900 -14.341 1.00 95.94 92 GLN A N 1
ATOM 762 C CA . GLN A 1 92 ? 2.998 -11.725 -15.545 1.00 95.94 92 GLN A CA 1
ATOM 763 C C . GLN A 1 92 ? 4.438 -11.701 -16.074 1.00 95.94 92 GLN A C 1
ATOM 765 O O . GLN A 1 92 ? 5.009 -12.754 -16.353 1.00 95.94 92 GLN A O 1
ATOM 770 N N . GLU A 1 93 ? 5.077 -10.529 -16.134 1.00 95.25 93 GLU A N 1
ATOM 771 C CA . GLU A 1 93 ? 6.481 -10.445 -16.557 1.00 95.25 93 GLU A CA 1
ATOM 772 C C . GLU A 1 93 ? 7.432 -11.159 -15.586 1.00 95.25 93 GLU A C 1
ATOM 774 O O . GLU A 1 93 ? 8.353 -11.855 -16.013 1.00 95.25 93 GLU A O 1
ATOM 779 N N . MET A 1 94 ? 7.194 -11.068 -14.275 1.00 95.69 94 MET A N 1
ATOM 780 C CA . MET A 1 94 ? 7.958 -11.839 -13.288 1.00 95.69 94 MET A CA 1
ATOM 781 C C . MET A 1 94 ? 7.753 -13.353 -13.445 1.00 95.69 94 MET A C 1
ATOM 783 O O . MET A 1 94 ? 8.716 -14.114 -13.321 1.00 95.69 94 MET A O 1
ATOM 787 N N . GLN A 1 95 ? 6.534 -13.807 -13.749 1.00 96.00 95 GLN A N 1
ATOM 788 C CA . GLN A 1 95 ? 6.254 -15.216 -14.048 1.00 96.00 95 GLN A CA 1
ATOM 789 C C . GLN A 1 95 ? 7.002 -15.683 -15.299 1.00 96.00 95 GLN A C 1
ATOM 791 O O . GLN A 1 95 ? 7.629 -16.742 -15.267 1.00 96.00 95 GLN A O 1
ATOM 796 N N . HIS A 1 96 ? 7.010 -14.888 -16.376 1.00 94.69 96 HIS A N 1
ATOM 797 C CA . HIS A 1 96 ? 7.772 -15.193 -17.596 1.00 94.69 96 HIS A CA 1
ATOM 798 C C . HIS A 1 96 ? 9.277 -15.333 -17.331 1.00 94.69 96 HIS A C 1
ATOM 800 O O . HIS A 1 96 ? 9.969 -16.086 -18.014 1.00 94.69 96 HIS A O 1
ATOM 806 N N . GLN A 1 97 ? 9.783 -14.644 -16.310 1.00 93.62 97 GLN A N 1
ATOM 807 C CA . GLN A 1 97 ? 11.169 -14.736 -15.855 1.00 93.62 97 GLN A CA 1
ATOM 808 C C . GLN A 1 97 ? 11.439 -15.943 -14.937 1.00 93.62 97 GLN A C 1
ATOM 810 O O . GLN A 1 97 ? 12.577 -16.136 -14.510 1.00 93.62 97 GLN A O 1
ATOM 815 N N . GLY A 1 98 ? 10.424 -16.761 -14.639 1.00 94.19 98 GLY A N 1
ATOM 816 C CA . GLY A 1 98 ? 10.530 -17.965 -13.813 1.00 94.19 98 GLY A CA 1
ATOM 817 C C . GLY A 1 98 ? 10.344 -17.731 -12.311 1.00 94.19 98 GLY A C 1
ATOM 818 O O . GLY A 1 98 ? 10.681 -18.611 -11.518 1.00 94.19 98 GLY A O 1
ATOM 819 N N . MET A 1 99 ? 9.830 -16.569 -11.895 1.00 94.75 99 MET A N 1
ATOM 820 C CA . MET A 1 99 ? 9.583 -16.281 -10.479 1.00 94.75 99 MET A CA 1
ATOM 821 C C . MET A 1 99 ? 8.307 -16.982 -9.974 1.00 94.75 99 MET A C 1
ATOM 823 O O . MET A 1 99 ? 7.308 -17.026 -10.694 1.00 94.75 99 MET A O 1
ATOM 827 N N . PRO A 1 100 ? 8.277 -17.469 -8.717 1.00 94.62 100 PRO A N 1
ATOM 828 C CA . PRO A 1 100 ? 7.133 -18.186 -8.143 1.00 94.62 100 PRO A CA 1
ATOM 829 C C . PRO A 1 100 ? 6.020 -17.233 -7.660 1.00 94.62 100 PRO A C 1
ATOM 831 O O . PRO A 1 100 ? 5.602 -17.274 -6.504 1.00 94.62 100 PRO A O 1
ATOM 834 N N . VAL A 1 101 ? 5.543 -16.358 -8.546 1.00 96.69 101 VAL A N 1
ATOM 835 C CA . VAL A 1 101 ? 4.544 -15.312 -8.253 1.00 96.69 101 VAL A CA 1
ATOM 836 C C . VAL A 1 101 ? 3.258 -15.901 -7.667 1.00 96.69 101 VAL A C 1
ATOM 838 O O . VAL A 1 101 ? 2.775 -15.401 -6.654 1.00 96.69 101 VAL A O 1
ATOM 841 N N . ASP A 1 102 ? 2.738 -16.992 -8.241 1.00 95.75 102 ASP A N 1
ATOM 842 C CA . ASP A 1 102 ? 1.454 -17.580 -7.824 1.00 95.75 102 ASP A CA 1
ATOM 843 C C . ASP A 1 102 ? 1.462 -18.046 -6.369 1.00 95.75 102 ASP A C 1
ATOM 845 O O . ASP A 1 102 ? 0.489 -17.837 -5.648 1.00 95.75 102 ASP A O 1
ATOM 849 N N . GLN A 1 103 ? 2.578 -18.623 -5.914 1.00 94.62 103 GLN A N 1
ATOM 850 C CA . GLN A 1 103 ? 2.717 -19.095 -4.534 1.00 94.62 103 GLN A CA 1
ATOM 851 C C . GLN A 1 103 ? 2.608 -17.930 -3.547 1.00 94.62 103 GLN A C 1
ATOM 853 O O . GLN A 1 103 ? 1.937 -18.036 -2.521 1.00 94.62 103 GLN A O 1
ATOM 858 N N . PHE A 1 104 ? 3.241 -16.801 -3.871 1.00 94.38 104 PHE A N 1
ATOM 859 C CA . PHE A 1 104 ? 3.197 -15.609 -3.034 1.00 94.38 104 PHE A CA 1
ATOM 860 C C . PHE A 1 104 ? 1.818 -14.939 -3.058 1.00 94.38 104 PHE A C 1
ATOM 862 O O . PHE A 1 104 ? 1.283 -14.588 -2.005 1.00 94.38 104 PHE A O 1
ATOM 869 N N . VAL A 1 105 ? 1.227 -14.789 -4.247 1.00 95.69 105 VAL A N 1
ATOM 870 C CA . VAL A 1 105 ? -0.112 -14.205 -4.421 1.00 95.69 105 VAL A CA 1
ATOM 871 C C . VAL A 1 105 ? -1.158 -15.024 -3.666 1.00 95.69 105 VAL A C 1
ATOM 873 O O . VAL A 1 105 ? -1.989 -14.443 -2.967 1.00 95.69 105 VAL A O 1
ATOM 876 N N . GLN A 1 106 ? -1.090 -16.356 -3.747 1.00 96.38 106 GLN A N 1
ATOM 877 C CA . GLN A 1 106 ? -1.969 -17.249 -2.997 1.00 96.38 106 GLN A CA 1
ATOM 878 C C . GLN A 1 106 ? -1.786 -17.072 -1.486 1.00 96.38 106 GLN A C 1
ATOM 880 O O . GLN A 1 106 ? -2.763 -16.823 -0.782 1.00 96.38 106 GLN A O 1
ATOM 885 N N . PHE A 1 107 ? -0.544 -17.135 -0.997 1.00 95.81 107 PHE A N 1
ATOM 886 C CA . PHE A 1 107 ? -0.234 -16.969 0.424 1.00 95.81 107 PHE A CA 1
ATOM 887 C C . PHE A 1 107 ? -0.794 -15.656 0.992 1.00 95.81 107 PHE A C 1
ATOM 889 O O . PHE A 1 107 ? -1.453 -15.649 2.034 1.00 95.81 107 PHE A O 1
ATOM 896 N N . MET A 1 108 ? -0.570 -14.533 0.302 1.00 95.69 108 MET A N 1
ATOM 897 C CA . MET A 1 108 ? -1.105 -13.252 0.760 1.00 95.69 108 MET A CA 1
ATOM 898 C C . MET A 1 108 ? -2.628 -13.174 0.649 1.00 95.69 108 MET A C 1
ATOM 900 O O . MET A 1 108 ? -3.267 -12.581 1.519 1.00 95.69 108 MET A O 1
ATOM 904 N N . GLY A 1 109 ? -3.212 -13.757 -0.401 1.00 96.75 109 GLY A N 1
ATOM 905 C CA . GLY A 1 109 ? -4.661 -13.810 -0.585 1.00 96.75 109 GLY A CA 1
ATOM 906 C C . GLY A 1 109 ? -5.344 -14.497 0.593 1.00 96.75 109 GLY A C 1
ATOM 907 O O . GLY A 1 109 ? -6.215 -13.905 1.228 1.00 96.75 109 GLY A O 1
ATOM 908 N N . GLU A 1 110 ? -4.869 -15.688 0.958 1.00 97.56 110 GLU A N 1
ATOM 909 C CA . GLU A 1 110 ? -5.364 -16.448 2.111 1.00 97.56 110 GLU A CA 1
ATOM 910 C C . GLU A 1 110 ? -5.223 -15.653 3.422 1.00 97.56 110 GLU A C 1
ATOM 912 O O . GLU A 1 110 ? -6.131 -15.638 4.260 1.00 97.56 110 GLU A O 1
ATOM 917 N N . HIS A 1 111 ? -4.111 -14.931 3.592 1.00 97.00 111 HIS A N 1
ATOM 918 C CA . HIS A 1 111 ? -3.890 -14.087 4.764 1.00 97.00 111 HIS A CA 1
ATOM 919 C C . HIS A 1 111 ? -4.888 -12.921 4.855 1.00 97.00 111 HIS A C 1
ATOM 921 O O . HIS A 1 111 ? -5.485 -12.691 5.913 1.00 97.00 111 HIS A O 1
ATOM 927 N N . PHE A 1 112 ? -5.104 -12.187 3.761 1.00 96.94 112 PHE A N 1
ATOM 928 C CA . PHE A 1 112 ? -6.055 -11.076 3.748 1.00 96.94 112 PHE A CA 1
ATOM 929 C C . PHE A 1 112 ? -7.505 -11.545 3.866 1.00 96.94 112 PHE A C 1
ATOM 931 O O . PHE A 1 112 ? -8.286 -10.910 4.576 1.00 96.94 112 PHE A O 1
ATOM 938 N N . GLU A 1 113 ? -7.869 -12.677 3.262 1.00 97.00 113 GLU A N 1
ATOM 939 C CA . GLU A 1 113 ? -9.181 -13.302 3.457 1.00 97.00 113 GLU A CA 1
ATOM 940 C C . GLU A 1 113 ? -9.413 -13.674 4.924 1.00 97.00 113 GLU A C 1
ATOM 942 O O . GLU A 1 113 ? -10.478 -13.390 5.488 1.00 97.00 113 GLU A O 1
ATOM 947 N N . TYR A 1 114 ? -8.399 -14.246 5.581 1.00 97.38 114 TYR A N 1
ATOM 948 C CA . TYR A 1 114 ? -8.455 -14.526 7.010 1.00 97.38 114 TYR A CA 1
ATOM 949 C C . TYR A 1 114 ? -8.682 -13.245 7.825 1.00 97.38 114 TYR A C 1
ATOM 951 O O . TYR A 1 114 ? -9.549 -13.225 8.703 1.00 97.38 114 TYR A O 1
ATOM 959 N N . ILE A 1 115 ? -7.952 -12.166 7.529 1.00 97.25 115 ILE A N 1
ATOM 960 C CA . ILE A 1 115 ? -8.114 -10.872 8.203 1.00 97.25 115 ILE A CA 1
ATOM 961 C C . ILE A 1 115 ? -9.530 -10.319 7.999 1.00 97.25 115 ILE A C 1
ATOM 963 O O . ILE A 1 115 ? -10.196 -9.982 8.980 1.00 97.25 115 ILE A O 1
ATOM 967 N N . LEU A 1 116 ? -10.023 -10.283 6.760 1.00 96.19 116 LEU A N 1
ATOM 968 C CA . LEU A 1 116 ? -11.359 -9.777 6.435 1.00 96.19 116 LEU A CA 1
ATOM 969 C C . LEU A 1 116 ? -12.465 -10.527 7.177 1.00 96.19 116 LEU A C 1
ATOM 971 O O . LEU A 1 116 ? -13.438 -9.910 7.612 1.00 96.19 116 LEU A O 1
ATOM 975 N N . LYS A 1 117 ? -12.306 -11.845 7.338 1.00 96.19 117 LYS A N 1
ATOM 976 C CA . LYS A 1 117 ? -13.282 -12.707 8.008 1.00 96.19 117 LYS A CA 1
ATOM 977 C C . LYS A 1 117 ? -13.254 -12.584 9.532 1.00 96.19 117 LYS A C 1
ATOM 979 O O . LYS A 1 117 ? -14.311 -12.644 10.156 1.00 96.19 117 LYS A O 1
ATOM 984 N N . HIS A 1 118 ? -12.073 -12.442 10.135 1.00 96.25 118 HIS A N 1
ATOM 985 C CA . HIS A 1 118 ? -11.909 -12.563 11.591 1.00 96.25 118 HIS A CA 1
ATOM 986 C C . HIS A 1 118 ? -11.652 -11.234 12.314 1.00 96.25 118 HIS A C 1
ATOM 988 O O . HIS A 1 118 ? -11.720 -11.181 13.543 1.00 96.25 118 HIS A O 1
ATOM 994 N N . ARG A 1 119 ? -11.358 -10.144 11.595 1.00 96.81 119 ARG A N 1
ATOM 995 C CA . ARG A 1 119 ? -11.199 -8.801 12.174 1.00 96.81 119 ARG A CA 1
ATOM 996 C C . ARG A 1 119 ? -12.438 -7.942 11.938 1.00 96.81 119 ARG A C 1
ATOM 998 O O . ARG A 1 119 ? -13.240 -8.182 11.041 1.00 96.81 119 ARG A O 1
ATOM 1005 N N . SER A 1 120 ? -12.612 -6.918 12.774 1.00 97.06 120 SER A N 1
ATOM 1006 C CA . SER A 1 120 ? -13.744 -5.998 12.651 1.00 97.06 120 SER A CA 1
ATOM 1007 C C . SER A 1 120 ? -13.634 -5.139 11.388 1.00 97.06 120 SER A C 1
ATOM 1009 O O . SER A 1 120 ? -12.540 -4.835 10.910 1.00 97.06 120 SER A O 1
ATOM 1011 N N . LYS A 1 121 ? -14.773 -4.653 10.881 1.00 94.25 121 LYS A N 1
ATOM 1012 C CA . LYS A 1 121 ? -14.797 -3.719 9.741 1.00 94.25 121 LYS A CA 1
ATOM 1013 C C . LYS A 1 121 ? -13.969 -2.456 10.011 1.00 94.25 121 LYS A C 1
ATOM 1015 O O . LYS A 1 121 ? -13.322 -1.945 9.107 1.00 94.25 121 LYS A O 1
ATOM 1020 N N . GLN A 1 122 ? -13.964 -1.982 11.261 1.00 91.69 122 GLN A N 1
ATOM 1021 C CA . GLN A 1 122 ? -13.174 -0.838 11.720 1.00 91.69 122 GLN A CA 1
ATOM 1022 C C . GLN A 1 122 ? -11.669 -1.114 11.657 1.00 91.69 122 GLN A C 1
ATOM 1024 O O . GLN A 1 122 ? -10.909 -0.227 11.288 1.00 91.69 122 GLN A O 1
ATOM 1029 N N . TYR A 1 123 ? -11.236 -2.330 11.996 1.00 94.25 123 TYR A N 1
ATOM 1030 C CA . TYR A 1 123 ? -9.839 -2.724 11.836 1.00 94.25 123 TYR A CA 1
ATOM 1031 C C . TYR A 1 123 ? -9.445 -2.734 10.357 1.00 94.25 123 TYR A C 1
ATOM 1033 O O . TYR A 1 123 ? -8.444 -2.129 9.991 1.00 94.25 123 TYR A O 1
ATOM 1041 N N . ASN A 1 124 ? -10.263 -3.353 9.503 1.00 95.81 124 ASN A N 1
ATOM 1042 C CA . ASN A 1 124 ? -9.950 -3.497 8.081 1.00 95.81 124 ASN A CA 1
ATOM 1043 C C . ASN A 1 124 ? -9.847 -2.143 7.361 1.00 95.81 124 ASN A C 1
ATOM 1045 O O . ASN A 1 124 ? -8.891 -1.894 6.623 1.00 95.81 124 ASN A O 1
ATOM 1049 N N . ILE A 1 125 ? -10.775 -1.221 7.645 1.00 92.00 125 ILE A N 1
ATOM 1050 C CA . ILE A 1 125 ? -10.718 0.137 7.088 1.00 92.00 125 ILE A CA 1
ATOM 1051 C C . ILE A 1 125 ? -9.559 0.961 7.668 1.00 92.00 125 ILE A C 1
ATOM 1053 O O . ILE A 1 125 ? -8.957 1.745 6.943 1.00 92.00 125 ILE A O 1
ATOM 1057 N N . ALA A 1 126 ? -9.201 0.769 8.943 1.00 90.44 126 ALA A N 1
ATOM 1058 C CA . ALA A 1 126 ? -8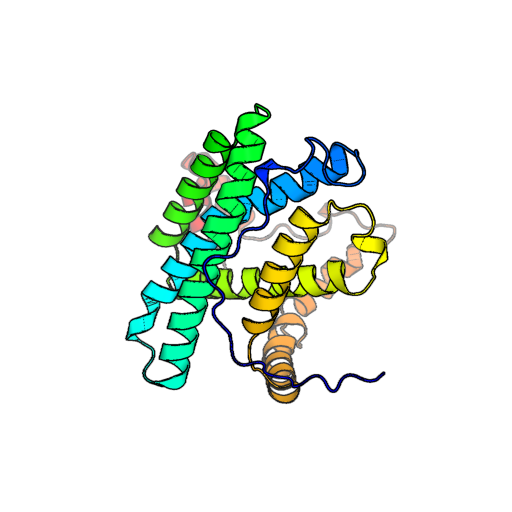.042 1.435 9.537 1.00 90.44 126 ALA A CA 1
ATOM 1059 C C . ALA A 1 126 ? -6.723 0.925 8.937 1.00 90.44 126 ALA A C 1
ATOM 1061 O O . ALA A 1 126 ? -5.830 1.724 8.673 1.00 90.44 126 ALA A O 1
ATOM 1062 N N . MET A 1 127 ? -6.619 -0.382 8.681 1.00 93.06 127 MET A N 1
ATOM 1063 C CA . MET A 1 127 ? -5.478 -0.978 7.983 1.00 93.06 127 MET A CA 1
ATOM 1064 C C . MET A 1 127 ? -5.366 -0.472 6.547 1.00 93.06 127 MET A C 1
ATOM 1066 O O . MET A 1 127 ? -4.265 -0.145 6.124 1.00 93.06 127 MET A O 1
ATOM 1070 N N . THR A 1 128 ? -6.494 -0.353 5.837 1.00 92.56 128 THR A N 1
ATOM 1071 C CA . THR A 1 128 ? -6.541 0.271 4.504 1.00 92.56 128 THR A CA 1
ATOM 1072 C C . THR A 1 128 ? -5.997 1.698 4.585 1.00 92.56 128 THR A C 1
ATOM 1074 O O . THR A 1 128 ? -4.976 1.994 3.987 1.00 92.56 128 THR A O 1
ATOM 1077 N N . ALA A 1 129 ? -6.571 2.551 5.440 1.00 89.56 129 ALA A N 1
ATOM 1078 C CA . ALA A 1 129 ? -6.117 3.935 5.592 1.00 89.56 129 ALA A CA 1
ATOM 1079 C C . ALA A 1 129 ? -4.630 4.064 5.986 1.00 89.56 129 ALA A C 1
ATOM 1081 O O . ALA A 1 129 ? -3.960 5.005 5.568 1.00 89.56 129 ALA A O 1
ATOM 1082 N N . ALA A 1 130 ? -4.104 3.142 6.799 1.00 88.12 130 ALA A N 1
ATOM 1083 C CA . ALA A 1 130 ? -2.691 3.124 7.168 1.00 88.12 130 ALA A CA 1
ATOM 1084 C C . ALA A 1 130 ? -1.781 2.731 5.994 1.00 88.12 130 ALA A C 1
ATOM 1086 O O . ALA A 1 130 ? -0.716 3.329 5.837 1.00 88.12 130 ALA A O 1
ATOM 1087 N N . ALA A 1 131 ? -2.193 1.752 5.184 1.00 90.19 131 ALA A N 1
ATOM 1088 C CA . ALA A 1 131 ? -1.456 1.324 4.001 1.00 90.19 131 ALA A CA 1
ATOM 1089 C C . ALA A 1 131 ? -1.422 2.429 2.935 1.00 90.19 131 ALA A C 1
ATOM 1091 O O . ALA A 1 131 ? -0.329 2.806 2.527 1.00 90.19 131 ALA A O 1
ATOM 1092 N N . GLU A 1 132 ? -2.571 3.036 2.626 1.00 88.69 132 GLU A N 1
ATOM 1093 C CA . GLU A 1 132 ? -2.702 4.204 1.733 1.00 88.69 132 GLU A CA 1
ATOM 1094 C C . GLU A 1 132 ? -1.823 5.383 2.182 1.00 88.69 132 GLU A C 1
ATOM 1096 O O . GLU A 1 132 ? -1.204 6.109 1.403 1.00 88.69 132 GLU A O 1
ATOM 1101 N N . HIS A 1 133 ? -1.726 5.601 3.497 1.00 85.00 133 HIS A N 1
ATOM 1102 C CA . HIS A 1 133 ? -0.852 6.646 4.016 1.00 85.00 133 HIS A CA 1
ATOM 1103 C C . HIS A 1 133 ? 0.628 6.311 3.794 1.00 85.00 133 HIS A C 1
ATOM 1105 O O . HIS A 1 133 ? 1.424 7.196 3.473 1.00 85.00 133 HIS A O 1
ATOM 1111 N N . LEU A 1 134 ? 1.009 5.044 3.974 1.00 83.88 134 LEU A N 1
ATOM 1112 C CA . LEU A 1 134 ? 2.375 4.582 3.762 1.00 83.88 134 LEU A CA 1
ATOM 1113 C C . LEU A 1 134 ? 2.771 4.662 2.282 1.00 83.88 134 LEU A C 1
ATOM 1115 O O . LEU A 1 134 ? 3.840 5.195 1.985 1.00 83.88 134 LEU A O 1
ATOM 1119 N N . THR A 1 135 ? 1.922 4.201 1.363 1.00 82.06 135 THR A N 1
ATOM 1120 C CA . THR A 1 135 ? 2.152 4.272 -0.091 1.00 82.06 135 THR A CA 1
ATOM 1121 C C . THR A 1 135 ? 2.288 5.722 -0.551 1.00 82.06 135 THR A C 1
ATOM 1123 O O . THR A 1 135 ? 3.255 6.067 -1.237 1.00 82.06 135 THR A O 1
ATOM 1126 N N . ALA A 1 136 ? 1.436 6.623 -0.054 1.00 81.31 136 ALA A N 1
ATOM 1127 C CA . ALA A 1 136 ? 1.546 8.047 -0.347 1.00 81.31 136 ALA A CA 1
ATOM 1128 C C . ALA A 1 136 ? 2.820 8.701 0.235 1.00 81.31 136 ALA A C 1
ATOM 1130 O O . ALA A 1 136 ? 3.302 9.703 -0.301 1.00 81.31 136 ALA A O 1
ATOM 1131 N N . LEU A 1 137 ? 3.384 8.196 1.339 1.00 80.38 137 LEU A N 1
ATOM 1132 C CA . LEU A 1 137 ? 4.688 8.644 1.862 1.00 80.38 137 LEU A CA 1
ATOM 1133 C C . LEU A 1 137 ? 5.862 8.075 1.049 1.00 80.38 137 LEU A C 1
ATOM 1135 O O . LEU A 1 137 ? 6.863 8.764 0.823 1.00 80.38 137 LEU A O 1
ATOM 1139 N N . MET A 1 138 ? 5.743 6.831 0.585 1.00 77.25 138 MET A N 1
ATOM 1140 C CA . MET A 1 138 ? 6.719 6.215 -0.315 1.00 77.25 138 MET A CA 1
ATOM 1141 C C . MET A 1 138 ? 6.789 6.970 -1.645 1.00 77.25 138 MET A C 1
ATOM 1143 O O . MET A 1 138 ? 7.891 7.257 -2.111 1.00 77.25 138 MET A O 1
ATOM 1147 N N . ALA A 1 139 ? 5.645 7.390 -2.192 1.00 75.12 139 ALA A N 1
ATOM 1148 C CA . ALA A 1 139 ? 5.559 8.265 -3.361 1.00 75.12 139 ALA A CA 1
ATOM 1149 C C . ALA A 1 139 ? 6.402 9.541 -3.191 1.00 75.12 139 ALA A C 1
ATOM 1151 O O . ALA A 1 139 ? 7.251 9.858 -4.024 1.00 75.12 139 ALA A O 1
ATOM 1152 N N . GLU A 1 140 ? 6.233 10.247 -2.071 1.00 72.06 140 GLU A N 1
ATOM 1153 C CA . GLU A 1 140 ? 7.012 11.451 -1.767 1.00 72.06 140 GLU A CA 1
ATOM 1154 C C . GLU A 1 140 ? 8.514 11.144 -1.668 1.00 72.06 140 GLU A C 1
ATOM 1156 O O . GLU A 1 140 ? 9.348 11.872 -2.208 1.00 72.06 140 GLU A O 1
ATOM 1161 N N . THR A 1 141 ? 8.877 10.021 -1.050 1.00 72.44 141 THR A N 1
ATOM 1162 C CA . THR A 1 141 ? 10.279 9.604 -0.916 1.00 72.44 141 THR A CA 1
ATOM 1163 C C . THR A 1 141 ? 10.913 9.291 -2.273 1.00 72.44 141 THR A C 1
ATOM 1165 O O . THR A 1 141 ? 12.018 9.758 -2.556 1.00 72.44 141 THR A O 1
ATOM 1168 N N . PHE A 1 142 ? 10.217 8.554 -3.140 1.00 74.19 142 PHE A N 1
ATOM 1169 C CA . PHE A 1 142 ? 10.749 8.137 -4.436 1.00 74.19 142 PHE A CA 1
ATOM 1170 C C . PHE A 1 142 ? 10.763 9.253 -5.484 1.00 74.19 142 PHE A C 1
ATOM 1172 O O . PHE A 1 142 ? 11.674 9.287 -6.307 1.00 74.19 142 PHE A O 1
ATOM 1179 N N . TYR A 1 143 ? 9.813 10.192 -5.436 1.00 75.88 143 TYR A N 1
ATOM 1180 C CA . TYR A 1 143 ? 9.671 11.245 -6.451 1.00 75.88 143 TYR A CA 1
ATOM 1181 C C . TYR A 1 143 ? 10.130 12.638 -6.001 1.00 75.88 143 TYR A C 1
ATOM 1183 O O . TYR A 1 143 ? 10.157 13.561 -6.814 1.00 75.88 143 TYR A O 1
ATOM 1191 N N . SER A 1 144 ? 10.549 12.814 -4.742 1.00 69.69 144 SER A N 1
ATOM 1192 C CA . SER A 1 144 ? 11.104 14.094 -4.262 1.00 69.69 144 SER A CA 1
ATOM 1193 C C . SER A 1 144 ? 12.454 14.460 -4.886 1.00 69.69 144 SER A C 1
ATOM 1195 O O . SER A 1 144 ? 12.819 15.638 -4.907 1.00 69.69 144 SER A O 1
ATOM 1197 N N . LYS A 1 145 ? 13.204 13.471 -5.384 1.00 71.56 145 LYS A N 1
ATOM 1198 C CA . LYS A 1 145 ? 14.538 13.632 -5.974 1.00 71.56 145 LYS A CA 1
ATOM 1199 C C . LYS A 1 145 ? 14.651 12.794 -7.238 1.00 71.56 145 LYS A C 1
ATOM 1201 O O . LYS A 1 145 ? 14.312 11.613 -7.231 1.00 71.56 145 LYS A O 1
ATOM 1206 N N . LYS A 1 146 ? 15.135 13.400 -8.324 1.00 74.38 146 LYS A N 1
ATOM 1207 C CA . LYS A 1 146 ? 15.245 12.730 -9.630 1.00 74.38 146 LYS A CA 1
ATOM 1208 C C . LYS A 1 146 ? 16.206 11.540 -9.568 1.00 74.38 146 LYS A C 1
ATOM 1210 O O . LYS A 1 146 ? 15.966 10.533 -10.226 1.00 74.38 146 LYS A O 1
ATOM 1215 N N . GLU A 1 147 ? 17.251 11.675 -8.761 1.00 76.69 147 GLU A N 1
ATOM 1216 C CA . GLU A 1 147 ? 18.325 10.707 -8.555 1.00 76.69 147 GLU A CA 1
ATOM 1217 C C . GLU A 1 147 ? 17.794 9.369 -8.013 1.00 76.69 147 GLU A C 1
ATOM 1219 O O . GLU A 1 147 ? 18.320 8.315 -8.345 1.00 76.69 147 GLU A O 1
ATOM 1224 N N . THR A 1 148 ? 16.706 9.374 -7.231 1.00 75.62 148 THR A N 1
ATOM 1225 C CA . THR A 1 148 ? 16.164 8.156 -6.602 1.00 75.62 148 THR A CA 1
ATOM 1226 C C . THR A 1 148 ? 15.684 7.115 -7.619 1.00 75.62 148 THR A C 1
ATOM 1228 O O . THR A 1 148 ? 15.768 5.917 -7.360 1.00 75.62 148 THR A O 1
ATOM 1231 N N . LEU A 1 149 ? 15.183 7.560 -8.775 1.00 81.75 149 LEU A N 1
ATOM 1232 C CA . LEU A 1 149 ? 14.626 6.697 -9.824 1.00 81.75 149 LEU A CA 1
ATOM 1233 C C . LEU A 1 149 ? 15.320 6.915 -11.176 1.00 81.75 149 LEU A C 1
ATOM 1235 O O . LEU A 1 149 ? 14.739 6.629 -12.226 1.00 81.75 149 LEU A O 1
ATOM 1239 N N . GLU A 1 150 ? 16.538 7.463 -11.179 1.00 83.06 150 GLU A N 1
ATOM 1240 C CA . GLU A 1 150 ? 17.229 7.849 -12.413 1.00 83.06 150 GLU A CA 1
ATOM 1241 C C . GLU A 1 150 ? 17.469 6.658 -13.349 1.00 83.06 150 GLU A C 1
ATOM 1243 O O . GLU A 1 150 ? 17.174 6.758 -14.546 1.00 83.06 150 GLU A O 1
ATOM 1248 N N . ASP A 1 151 ? 17.862 5.521 -12.770 1.00 90.50 151 ASP A N 1
ATOM 1249 C CA . ASP A 1 151 ? 18.204 4.276 -13.463 1.00 90.50 151 ASP A CA 1
ATOM 1250 C C . ASP A 1 151 ? 16.997 3.358 -13.733 1.00 90.50 151 ASP A C 1
ATOM 1252 O O . ASP A 1 151 ? 17.134 2.304 -14.358 1.00 90.50 151 ASP A O 1
ATOM 1256 N N . VAL A 1 152 ? 15.801 3.716 -13.254 1.00 89.94 152 VAL A N 1
ATOM 1257 C CA . VAL A 1 152 ? 14.592 2.898 -13.440 1.00 89.94 152 VAL A CA 1
ATOM 1258 C C . VAL A 1 152 ? 14.135 2.969 -14.891 1.00 89.94 152 VAL A C 1
ATOM 1260 O O . VAL A 1 152 ? 13.948 4.068 -15.417 1.00 89.94 152 VAL A O 1
ATOM 1263 N N . HIS A 1 153 ? 13.871 1.830 -15.534 1.00 93.75 153 HIS A N 1
ATOM 1264 C CA . HIS A 1 153 ? 13.349 1.812 -16.900 1.00 93.75 153 HIS A CA 1
ATOM 1265 C C . HIS A 1 153 ? 12.121 2.740 -17.046 1.00 93.75 153 HIS A C 1
ATOM 1267 O O . HIS A 1 153 ? 11.205 2.661 -16.221 1.00 93.75 153 HIS A O 1
ATOM 1273 N N . PRO A 1 154 ? 12.053 3.619 -18.068 1.00 87.19 154 PRO A N 1
ATOM 1274 C CA . PRO A 1 154 ? 11.031 4.669 -18.151 1.00 87.19 154 PRO A CA 1
ATOM 1275 C C . PRO A 1 154 ? 9.583 4.176 -18.049 1.00 87.19 154 PRO A C 1
ATOM 1277 O O . PRO A 1 154 ? 8.742 4.865 -17.485 1.00 87.19 154 PRO A O 1
ATOM 1280 N N . PHE A 1 155 ? 9.298 2.980 -18.562 1.00 90.25 155 PHE A N 1
ATOM 1281 C CA . PHE A 1 155 ? 7.967 2.363 -18.515 1.00 90.25 155 PHE A CA 1
ATOM 1282 C C . PHE A 1 155 ? 7.550 1.955 -17.104 1.00 90.25 155 PHE A C 1
ATOM 1284 O O . PHE A 1 155 ? 6.445 2.272 -16.671 1.00 90.25 155 PHE A O 1
ATOM 1291 N N . VAL A 1 156 ? 8.466 1.340 -16.354 1.00 91.12 156 VAL A N 1
ATOM 1292 C CA . VAL A 1 156 ? 8.236 0.997 -14.947 1.00 91.12 156 VAL A CA 1
ATOM 1293 C C . VAL A 1 156 ? 8.134 2.277 -14.120 1.00 91.12 156 VAL A C 1
ATOM 1295 O O . VAL A 1 156 ? 7.215 2.437 -13.326 1.00 91.12 156 VAL A O 1
ATOM 1298 N N . ARG A 1 157 ? 9.004 3.259 -14.382 1.00 90.56 157 ARG A N 1
ATOM 1299 C CA . ARG A 1 157 ? 8.937 4.580 -13.744 1.00 90.56 157 ARG A CA 1
ATOM 1300 C C . ARG A 1 157 ? 7.585 5.260 -13.970 1.00 90.56 157 ARG A C 1
ATOM 1302 O O . ARG A 1 157 ? 7.049 5.850 -13.044 1.00 90.56 157 ARG A O 1
ATOM 1309 N N . ALA A 1 158 ? 7.031 5.173 -15.180 1.00 87.44 158 ALA A N 1
ATOM 1310 C CA . ALA A 1 158 ? 5.729 5.744 -15.508 1.00 87.44 158 ALA A CA 1
ATOM 1311 C C . ALA A 1 158 ? 4.582 5.057 -14.750 1.00 87.44 158 ALA A C 1
ATOM 1313 O O . ALA A 1 158 ? 3.719 5.761 -14.232 1.00 87.44 158 ALA A O 1
ATOM 1314 N N . LEU A 1 159 ? 4.606 3.722 -14.633 1.00 90.25 159 LEU A N 1
ATOM 1315 C CA . LEU A 1 159 ? 3.647 2.961 -13.823 1.00 90.25 159 LEU A CA 1
ATOM 1316 C C . LEU A 1 159 ? 3.674 3.421 -12.363 1.00 90.25 159 LEU A C 1
ATOM 1318 O O . LEU A 1 159 ? 2.654 3.850 -11.830 1.00 90.25 159 LEU A O 1
ATOM 1322 N N . PHE A 1 160 ? 4.851 3.380 -11.733 1.00 88.94 160 PHE A N 1
ATOM 1323 C CA . PHE A 1 160 ? 4.990 3.767 -10.331 1.00 88.94 160 PHE A CA 1
ATOM 1324 C C . PHE A 1 160 ? 4.659 5.246 -10.106 1.00 88.94 160 PHE A C 1
ATOM 1326 O O . PHE A 1 160 ? 4.165 5.586 -9.036 1.00 88.94 160 PHE A O 1
ATOM 1333 N N . ALA A 1 161 ? 4.929 6.127 -11.075 1.00 85.56 161 ALA A N 1
ATOM 1334 C CA . ALA A 1 161 ? 4.614 7.550 -10.968 1.00 85.56 161 ALA A CA 1
ATOM 1335 C C . ALA A 1 161 ? 3.107 7.782 -11.024 1.00 85.56 161 ALA A C 1
ATOM 1337 O O . ALA A 1 161 ? 2.584 8.549 -10.223 1.00 85.56 161 ALA A O 1
ATOM 1338 N N . TRP A 1 162 ? 2.418 7.110 -11.948 1.00 89.50 162 TRP A N 1
ATOM 1339 C CA . TRP A 1 162 ? 0.965 7.160 -12.040 1.00 89.50 162 TRP A CA 1
ATOM 1340 C C . TRP A 1 162 ? 0.306 6.654 -10.754 1.00 89.50 162 TRP A C 1
ATOM 1342 O O . TRP A 1 162 ? -0.457 7.409 -10.161 1.00 89.50 162 TRP A O 1
ATOM 1352 N N . HIS A 1 163 ? 0.677 5.457 -10.288 1.00 89.94 163 HIS A N 1
ATOM 1353 C CA . HIS A 1 163 ? 0.166 4.897 -9.035 1.00 89.94 163 HIS A CA 1
ATOM 1354 C C . HIS A 1 163 ? 0.440 5.871 -7.876 1.00 89.94 163 HIS A C 1
ATOM 1356 O O . HIS A 1 163 ? -0.480 6.330 -7.217 1.00 89.94 163 HIS A O 1
ATOM 1362 N N . SER A 1 164 ? 1.686 6.330 -7.716 1.00 84.75 164 SER A N 1
ATOM 1363 C CA . SER A 1 164 ? 2.063 7.298 -6.673 1.00 84.75 164 SER A CA 1
ATOM 1364 C C . SER A 1 164 ? 1.236 8.588 -6.680 1.00 84.75 164 SER A C 1
ATOM 1366 O O . SER A 1 164 ? 0.967 9.145 -5.618 1.00 84.75 164 SER A O 1
ATOM 1368 N N . ILE A 1 165 ? 0.868 9.101 -7.858 1.00 82.94 165 ILE A N 1
ATOM 1369 C CA . ILE A 1 165 ? 0.027 10.298 -7.978 1.00 82.94 165 ILE A CA 1
ATOM 1370 C C . ILE A 1 165 ? -1.388 10.011 -7.464 1.00 82.94 165 ILE A C 1
ATOM 1372 O O . ILE A 1 165 ? -1.930 10.848 -6.747 1.00 82.94 165 ILE A O 1
ATOM 1376 N N . GLU A 1 166 ? -1.964 8.854 -7.790 1.00 85.94 166 GLU A N 1
ATOM 1377 C CA . GLU A 1 166 ? -3.301 8.461 -7.321 1.00 85.94 166 GLU A CA 1
ATOM 1378 C C . GLU A 1 166 ? -3.307 8.185 -5.805 1.00 85.94 166 GLU A C 1
ATOM 1380 O O . GLU A 1 166 ? -4.156 8.727 -5.102 1.00 85.94 166 GLU A O 1
ATOM 1385 N N . GLU A 1 167 ? -2.268 7.558 -5.243 1.00 84.88 167 GLU A N 1
ATOM 1386 C CA . GLU A 1 167 ? -2.115 7.416 -3.778 1.00 84.88 167 GLU A CA 1
ATOM 1387 C C . GLU A 1 167 ? -2.068 8.770 -3.048 1.00 84.88 167 GLU A C 1
ATOM 1389 O O . GLU A 1 167 ? -2.539 8.932 -1.918 1.00 84.88 167 GLU A O 1
ATOM 1394 N N . MET A 1 168 ? -1.495 9.799 -3.683 1.00 79.62 168 MET A N 1
ATOM 1395 C CA . MET A 1 168 ? -1.505 11.156 -3.128 1.00 79.62 168 MET A CA 1
ATOM 1396 C C . MET A 1 168 ? -2.906 11.786 -3.150 1.00 79.62 168 MET A C 1
ATOM 1398 O O . MET A 1 168 ? -3.184 12.630 -2.292 1.00 79.62 168 MET A O 1
ATOM 1402 N N . GLU A 1 169 ? -3.775 11.384 -4.084 1.00 81.31 169 GLU A N 1
ATOM 1403 C CA . GLU A 1 169 ? -5.194 11.766 -4.145 1.00 81.31 169 GLU A CA 1
ATOM 1404 C C . GLU A 1 169 ? -6.013 11.057 -3.040 1.00 81.31 169 GLU A C 1
ATOM 1406 O O . GLU A 1 169 ? -7.015 11.606 -2.576 1.00 81.31 169 GLU A O 1
ATOM 1411 N N . HIS A 1 170 ? -5.555 9.900 -2.539 1.00 78.19 170 HIS A N 1
ATOM 1412 C CA . HIS A 1 170 ? -6.198 9.148 -1.448 1.00 78.19 170 HIS A CA 1
ATOM 1413 C C . HIS A 1 170 ? -5.894 9.690 -0.042 1.00 78.19 170 HIS A C 1
ATOM 1415 O O . HIS A 1 170 ? -6.547 9.307 0.938 1.00 78.19 170 HIS A O 1
ATOM 1421 N N . ARG A 1 171 ? -4.924 10.609 0.095 1.00 70.62 171 ARG A N 1
ATOM 1422 C CA . ARG A 1 171 ? -4.592 11.223 1.389 1.00 70.62 171 ARG A CA 1
ATOM 1423 C C . ARG A 1 171 ? -5.827 11.869 2.015 1.00 70.62 171 ARG A C 1
ATOM 1425 O O . ARG A 1 171 ? -6.601 12.577 1.374 1.00 70.62 171 ARG A O 1
ATOM 1432 N N . ASP A 1 172 ? -5.965 11.669 3.323 1.00 63.19 172 ASP A N 1
ATOM 1433 C CA . ASP A 1 172 ? -7.053 12.269 4.079 1.00 63.19 172 ASP A CA 1
ATOM 1434 C C . ASP A 1 172 ? -7.050 13.812 3.929 1.00 63.19 172 ASP A C 1
ATOM 1436 O O . ASP A 1 172 ? -6.005 14.472 3.921 1.00 63.19 172 ASP A O 1
ATOM 1440 N N . GLY A 1 173 ? -8.241 14.404 3.821 1.00 62.38 173 GLY A N 1
ATOM 1441 C CA . GLY A 1 173 ? -8.415 15.854 3.699 1.00 62.38 173 GLY A CA 1
ATOM 1442 C C . GLY A 1 173 ? -8.222 16.615 5.016 1.00 62.38 173 GLY A C 1
ATOM 1443 O O . GLY A 1 173 ? -8.682 17.753 5.132 1.00 62.38 173 GLY A O 1
ATOM 1444 N N . PHE A 1 174 ? -7.615 16.011 6.049 1.00 66.06 174 PHE A N 1
ATOM 1445 C CA . PHE A 1 174 ? -7.495 16.678 7.339 1.00 66.06 174 PHE A CA 1
ATOM 1446 C C . PHE A 1 174 ? -6.512 17.845 7.258 1.00 66.06 174 PHE A C 1
ATOM 1448 O O . PHE A 1 174 ? -5.315 17.710 6.977 1.00 66.06 174 PHE A O 1
ATOM 1455 N N . THR A 1 175 ? -7.032 19.020 7.593 1.00 70.69 175 THR A N 1
ATOM 1456 C CA . THR A 1 175 ? -6.261 20.252 7.740 1.00 70.69 175 THR A CA 1
ATOM 1457 C C . THR A 1 175 ? -5.204 20.112 8.836 1.00 70.69 175 THR A C 1
ATOM 1459 O O . THR A 1 175 ? -5.338 19.317 9.771 1.00 70.69 175 THR A O 1
ATOM 1462 N N . ARG A 1 176 ? -4.168 20.961 8.795 1.00 71.94 176 ARG A N 1
ATOM 1463 C CA . ARG A 1 176 ? -3.159 21.041 9.869 1.00 71.94 176 ARG A CA 1
ATOM 1464 C C . ARG A 1 176 ? -3.789 21.224 11.254 1.00 71.94 176 ARG A C 1
ATOM 1466 O O . ARG A 1 176 ? -3.298 20.648 12.217 1.00 71.94 176 ARG A O 1
ATOM 1473 N N . LEU A 1 177 ? -4.887 21.982 11.345 1.00 75.75 177 LEU A N 1
ATOM 1474 C CA . LEU A 1 177 ? -5.615 22.188 12.597 1.00 75.75 177 LEU A CA 1
ATOM 1475 C C . LEU A 1 177 ? -6.294 20.902 13.077 1.00 75.75 177 LEU A C 1
ATOM 1477 O O . LEU A 1 177 ? -6.156 20.557 14.244 1.00 75.75 177 LEU A O 1
ATOM 1481 N N . GLN A 1 178 ? -6.983 20.172 12.196 1.00 73.00 178 GLN A N 1
ATOM 1482 C CA . GLN A 1 178 ? -7.601 18.886 12.544 1.00 73.00 178 GLN A CA 1
ATOM 1483 C C . GLN A 1 178 ? -6.544 17.864 12.973 1.00 73.00 178 GLN A C 1
ATOM 1485 O O . GLN A 1 178 ? -6.702 17.212 14.002 1.00 73.00 178 GLN A O 1
ATOM 1490 N N . ARG A 1 179 ? -5.410 17.799 12.264 1.00 77.25 179 ARG A N 1
ATOM 1491 C CA . ARG A 1 179 ? -4.269 16.956 12.657 1.00 77.25 179 ARG A CA 1
ATOM 1492 C C . ARG A 1 179 ? -3.707 17.357 14.022 1.00 77.25 179 ARG A C 1
ATOM 1494 O O . ARG A 1 179 ? -3.488 16.490 14.864 1.00 77.25 179 ARG A O 1
ATOM 1501 N N . ALA A 1 180 ? -3.543 18.655 14.285 1.00 80.81 180 ALA A N 1
ATOM 1502 C CA . ALA A 1 180 ? -3.127 19.153 15.594 1.00 80.81 180 ALA A CA 1
ATOM 1503 C C . ALA A 1 180 ? -4.155 18.823 16.690 1.00 80.81 180 ALA A C 1
ATOM 1505 O O . ALA A 1 180 ? -3.767 18.454 17.790 1.00 80.81 180 ALA A O 1
ATOM 1506 N N . GLN A 1 181 ? -5.457 18.886 16.402 1.00 82.12 181 GLN A N 1
ATOM 1507 C CA . GLN A 1 181 ? -6.513 18.485 17.337 1.00 82.12 181 GLN A CA 1
ATOM 1508 C C . GLN A 1 181 ? -6.473 16.983 17.640 1.00 82.12 181 GLN A C 1
ATOM 1510 O O . GLN A 1 181 ? -6.615 16.597 18.800 1.00 82.12 181 GLN A O 1
ATOM 1515 N N . PHE A 1 182 ? -6.258 16.129 16.635 1.00 82.81 182 PHE A N 1
ATOM 1516 C CA . PHE A 1 182 ? -6.072 14.690 16.849 1.00 82.81 182 PHE A CA 1
ATOM 1517 C C . PHE A 1 182 ? -4.827 14.413 17.684 1.00 82.81 182 PHE A C 1
ATOM 1519 O O . PHE A 1 182 ? -4.901 13.658 18.651 1.00 82.81 182 PHE A O 1
ATOM 1526 N N . ALA A 1 183 ? -3.717 15.085 17.376 1.00 82.06 183 ALA A N 1
ATOM 1527 C CA . ALA A 1 183 ? -2.493 14.998 18.156 1.00 82.06 183 ALA A CA 1
ATOM 1528 C C . ALA A 1 183 ? -2.720 15.463 19.603 1.00 82.06 183 ALA A C 1
ATOM 1530 O O . ALA A 1 183 ? -2.373 14.744 20.528 1.00 82.06 183 ALA A O 1
ATOM 1531 N N . LEU A 1 184 ? -3.384 16.597 19.835 1.00 87.75 184 LEU A N 1
ATOM 1532 C CA . LEU A 1 184 ? -3.712 17.083 21.181 1.00 87.75 184 LEU A CA 1
ATOM 1533 C C . LEU A 1 184 ? -4.608 16.112 21.962 1.00 87.75 184 LEU A C 1
ATOM 1535 O O . LEU A 1 184 ? -4.461 16.002 23.176 1.00 87.75 184 LEU A O 1
ATOM 1539 N N . LYS A 1 185 ? -5.511 15.388 21.287 1.00 84.44 185 LYS A N 1
ATOM 1540 C CA . LYS A 1 185 ? -6.335 14.340 21.910 1.00 84.44 185 LYS A CA 1
ATOM 1541 C C . LYS A 1 185 ? -5.544 13.055 22.192 1.00 84.44 185 LYS A C 1
ATOM 1543 O O . LYS A 1 185 ? -5.759 12.436 23.229 1.00 84.44 185 LYS A O 1
ATOM 1548 N N . GLY A 1 186 ? -4.645 12.652 21.293 1.00 78.38 186 GLY A N 1
ATOM 1549 C CA . GLY A 1 186 ? -3.915 11.379 21.361 1.00 78.38 186 GLY A CA 1
ATOM 1550 C C . GLY A 1 186 ? -2.594 11.427 22.139 1.00 78.38 186 GLY A C 1
ATOM 1551 O O . GLY A 1 186 ? -2.263 10.480 22.848 1.00 78.38 186 GLY A O 1
ATOM 1552 N N . ILE A 1 187 ? -1.848 12.532 22.073 1.00 88.06 187 ILE A N 1
ATOM 1553 C CA . ILE A 1 187 ? -0.560 12.715 22.762 1.00 88.06 187 ILE A CA 1
ATOM 1554 C C . ILE A 1 187 ? -0.684 12.472 24.273 1.00 88.06 187 ILE A C 1
ATOM 1556 O O . ILE A 1 187 ? 0.170 11.766 24.807 1.00 88.06 187 ILE A O 1
ATOM 1560 N N . PRO A 1 188 ? -1.722 12.954 24.989 1.00 90.44 188 PRO A N 1
ATOM 1561 C CA . PRO A 1 188 ? -1.888 12.642 26.407 1.00 90.44 188 PRO A CA 1
ATOM 1562 C C . PRO A 1 188 ? -2.027 11.142 26.707 1.00 90.44 188 PRO A C 1
ATOM 1564 O O . PRO A 1 188 ? -1.587 10.701 27.767 1.00 90.44 188 PRO A O 1
ATOM 1567 N N . TRP A 1 189 ? -2.579 10.345 25.786 1.00 84.69 189 TRP A N 1
ATOM 1568 C CA . TRP A 1 189 ? -2.687 8.890 25.946 1.00 84.69 189 TRP A CA 1
ATOM 1569 C C . TRP A 1 189 ? -1.317 8.192 25.870 1.00 84.69 189 TRP A C 1
ATOM 1571 O O . TRP A 1 189 ? -1.064 7.239 26.607 1.00 84.69 189 TRP A O 1
ATOM 1581 N N . PHE A 1 190 ? -0.393 8.704 25.049 1.00 80.50 190 PHE A N 1
ATOM 1582 C CA . PHE A 1 190 ? 0.986 8.203 24.972 1.00 80.50 190 PHE A CA 1
ATOM 1583 C C . PHE A 1 190 ? 1.896 8.789 26.063 1.00 80.50 190 PHE A C 1
ATOM 1585 O O . PHE A 1 190 ? 2.557 8.044 26.787 1.00 80.50 190 PHE A O 1
ATOM 1592 N N . PHE A 1 191 ? 1.909 10.116 26.202 1.00 85.75 191 PHE A N 1
ATOM 1593 C CA . PHE A 1 191 ? 2.917 10.876 26.951 1.00 85.75 191 PHE A CA 1
ATOM 1594 C C . PHE A 1 191 ? 2.360 11.698 28.124 1.00 85.75 191 PHE A C 1
ATOM 1596 O O . PHE A 1 191 ? 3.120 12.363 28.829 1.00 85.75 191 PHE A O 1
ATOM 1603 N N . GLY A 1 192 ? 1.052 11.667 28.389 1.00 84.38 192 GLY A N 1
ATOM 1604 C CA . GLY A 1 192 ? 0.461 12.356 29.541 1.00 84.38 192 GLY A CA 1
ATOM 1605 C C . GLY A 1 192 ? 0.954 11.810 30.888 1.00 84.38 192 GLY A C 1
ATOM 1606 O O . GLY A 1 192 ? 1.713 10.844 30.951 1.00 84.38 192 GLY A O 1
ATOM 1607 N N . LYS A 1 193 ? 0.491 12.394 32.004 1.00 82.38 193 LYS A N 1
ATOM 1608 C CA . LYS A 1 193 ? 0.884 11.954 33.363 1.00 82.38 193 LYS A CA 1
ATOM 1609 C C . LYS A 1 193 ? 0.637 10.457 33.615 1.00 82.38 193 LYS A C 1
ATOM 1611 O O . LYS A 1 193 ? 1.415 9.845 34.338 1.00 82.38 193 LYS A O 1
ATOM 1616 N N . ALA A 1 194 ? -0.401 9.893 32.993 1.00 79.88 194 ALA A N 1
ATOM 1617 C CA . ALA A 1 194 ? -0.726 8.463 32.991 1.00 79.88 194 ALA A CA 1
ATOM 1618 C C . ALA A 1 194 ? -0.601 7.826 31.589 1.00 79.88 194 ALA A C 1
ATOM 1620 O O . ALA A 1 194 ? -1.195 6.784 31.321 1.00 79.88 194 ALA A O 1
ATOM 1621 N N . GLY A 1 195 ? 0.127 8.473 30.673 1.00 85.94 195 GLY A N 1
ATOM 1622 C CA . GLY A 1 195 ? 0.316 7.975 29.315 1.00 85.94 195 GLY A CA 1
ATOM 1623 C C . GLY A 1 195 ? 1.151 6.696 29.297 1.00 85.94 195 GLY A C 1
ATOM 1624 O O . GLY A 1 195 ? 2.023 6.514 30.149 1.00 85.94 195 GLY A O 1
ATOM 1625 N N . LYS A 1 196 ? 0.895 5.803 28.338 1.00 84.00 196 LYS A N 1
ATOM 1626 C CA . LYS A 1 196 ? 1.510 4.464 28.308 1.00 84.00 196 LYS A CA 1
ATOM 1627 C C . LYS A 1 196 ? 3.041 4.501 28.249 1.00 84.00 196 LYS A C 1
ATOM 1629 O O . LYS A 1 196 ? 3.688 3.789 29.008 1.00 84.00 196 LYS A O 1
ATOM 1634 N N . LEU A 1 197 ? 3.622 5.391 27.443 1.00 84.12 197 LEU A N 1
ATOM 1635 C CA . LEU A 1 197 ? 5.079 5.560 27.364 1.00 84.12 197 LEU A CA 1
ATOM 1636 C C . LEU A 1 197 ? 5.626 6.310 28.584 1.00 84.12 197 LEU A C 1
ATOM 1638 O O . LEU A 1 197 ? 6.672 5.956 29.127 1.00 84.12 197 LEU A O 1
ATOM 1642 N N . SER A 1 198 ? 4.883 7.300 29.082 1.00 86.31 198 SER A N 1
ATOM 1643 C CA . SER A 1 198 ? 5.242 8.024 30.308 1.00 86.31 198 SER A CA 1
ATOM 1644 C C . SER A 1 198 ? 5.278 7.134 31.552 1.00 86.31 198 SER A C 1
ATOM 1646 O O . SER A 1 198 ? 6.107 7.372 32.433 1.00 86.31 198 SER A O 1
ATOM 1648 N N . ALA A 1 199 ? 4.419 6.115 31.628 1.00 85.00 199 ALA A N 1
ATOM 1649 C CA . ALA A 1 199 ? 4.416 5.124 32.702 1.00 85.00 199 ALA A CA 1
ATOM 1650 C C . ALA A 1 199 ? 5.661 4.219 32.656 1.00 85.00 199 ALA A C 1
ATOM 1652 O O . ALA A 1 199 ? 6.213 3.884 33.702 1.00 85.00 199 ALA A O 1
ATOM 1653 N N . MET A 1 200 ? 6.155 3.900 31.455 1.00 84.50 200 MET A N 1
ATOM 1654 C CA . MET A 1 200 ? 7.341 3.059 31.246 1.00 84.50 200 MET A CA 1
ATOM 1655 C C . MET A 1 200 ? 8.671 3.801 31.447 1.00 84.50 200 MET A C 1
ATOM 1657 O O . MET A 1 200 ? 9.720 3.168 31.546 1.00 84.50 200 MET A O 1
ATOM 1661 N N . ARG A 1 201 ? 8.661 5.140 31.543 1.00 87.88 201 ARG A N 1
ATOM 1662 C CA . ARG A 1 201 ? 9.884 5.967 31.510 1.00 87.88 201 ARG A CA 1
ATOM 1663 C C . ARG A 1 201 ? 10.958 5.559 32.521 1.00 87.88 201 ARG A C 1
ATOM 1665 O O . ARG A 1 201 ? 12.136 5.620 32.205 1.00 87.88 201 ARG A O 1
ATOM 1672 N N . LYS A 1 202 ? 10.564 5.183 33.746 1.00 85.88 202 LYS A N 1
ATOM 1673 C CA . LYS A 1 202 ? 11.520 4.843 34.812 1.00 85.88 202 LYS A CA 1
ATOM 1674 C C . LYS A 1 202 ? 12.253 3.548 34.475 1.00 85.88 202 LYS A C 1
ATOM 1676 O O . LYS A 1 202 ? 13.473 3.545 34.463 1.00 85.88 202 LYS A O 1
ATOM 1681 N N . GLN A 1 203 ? 11.491 2.514 34.118 1.00 84.44 203 GLN A N 1
ATOM 1682 C CA . GLN A 1 203 ? 12.028 1.224 33.687 1.00 84.44 203 GLN A CA 1
ATOM 1683 C C . GLN A 1 203 ? 12.907 1.384 32.444 1.00 84.44 203 GLN A C 1
ATOM 1685 O O . GLN A 1 203 ? 13.989 0.819 32.381 1.00 84.44 203 GLN A O 1
ATOM 1690 N N . TYR A 1 204 ? 12.489 2.207 31.478 1.00 86.31 204 TYR A N 1
ATOM 1691 C CA . TYR A 1 204 ? 13.297 2.481 30.290 1.00 86.31 204 TYR A CA 1
ATOM 1692 C C . TYR A 1 204 ? 14.642 3.143 30.631 1.00 86.31 204 TYR A C 1
ATOM 1694 O O . TYR A 1 204 ? 15.673 2.747 30.099 1.00 86.31 204 TYR A O 1
ATOM 1702 N N . LEU A 1 205 ? 14.658 4.121 31.543 1.00 93.00 205 LEU A N 1
ATOM 1703 C CA . LEU A 1 205 ? 15.892 4.802 31.947 1.00 93.00 205 LEU A CA 1
ATOM 1704 C C . LEU A 1 205 ? 16.856 3.909 32.740 1.00 93.00 205 LEU A C 1
ATOM 1706 O O . LEU A 1 205 ? 18.053 4.193 32.750 1.00 93.00 205 LEU A O 1
ATOM 1710 N N . ASP A 1 206 ? 16.373 2.838 33.373 1.00 91.69 206 ASP A N 1
ATOM 1711 C CA . ASP A 1 206 ? 17.240 1.897 34.087 1.00 91.69 206 ASP A CA 1
ATOM 1712 C C . ASP A 1 206 ? 18.249 1.219 33.148 1.00 91.69 206 ASP A C 1
ATOM 1714 O O . ASP A 1 206 ? 19.392 1.027 33.549 1.00 91.69 206 ASP A O 1
ATOM 1718 N N . TRP A 1 207 ? 17.892 0.989 31.877 1.00 87.75 207 TRP A N 1
ATOM 1719 C CA . TRP A 1 207 ? 18.781 0.411 30.855 1.00 87.75 207 TRP A CA 1
ATOM 1720 C C . TRP A 1 207 ? 20.053 1.221 30.582 1.00 87.75 207 TRP A C 1
ATOM 1722 O O . TRP A 1 207 ? 21.001 0.693 30.008 1.00 87.75 207 TRP A O 1
ATOM 1732 N N . PHE A 1 208 ? 20.086 2.495 30.980 1.00 92.69 208 PHE A N 1
ATOM 1733 C CA . PHE A 1 208 ? 21.243 3.372 30.798 1.00 92.69 208 PHE A CA 1
ATOM 1734 C C . PHE A 1 208 ? 22.136 3.463 32.043 1.00 92.69 208 PHE A C 1
ATOM 1736 O O . PHE A 1 208 ? 23.133 4.187 32.025 1.00 92.69 208 PHE A O 1
ATOM 1743 N N . LYS A 1 209 ? 21.802 2.764 33.136 1.00 93.44 209 LYS A N 1
ATOM 1744 C CA . LYS A 1 209 ? 22.660 2.692 34.326 1.00 93.44 209 LYS A CA 1
ATOM 1745 C C . LYS A 1 209 ? 23.765 1.658 34.106 1.00 93.44 209 LYS A C 1
ATOM 1747 O O . LYS A 1 209 ? 23.520 0.581 33.575 1.00 93.44 209 LYS A O 1
ATOM 1752 N N . ALA A 1 210 ? 24.980 1.981 34.544 1.00 92.88 210 ALA A N 1
ATOM 1753 C CA . ALA A 1 210 ? 26.162 1.141 34.331 1.00 92.88 210 ALA A CA 1
ATOM 1754 C C . ALA A 1 210 ? 26.101 -0.222 35.053 1.00 92.88 210 ALA A C 1
ATOM 1756 O O . ALA A 1 210 ? 26.784 -1.157 34.650 1.00 92.88 210 ALA A O 1
ATOM 1757 N N . ASP A 1 211 ? 25.297 -0.330 36.111 1.00 93.94 211 ASP A N 1
ATOM 1758 C CA . ASP A 1 211 ? 25.110 -1.513 36.957 1.00 93.94 211 ASP A CA 1
ATOM 1759 C C . ASP A 1 211 ? 23.761 -2.218 36.728 1.00 93.94 211 ASP A C 1
ATOM 1761 O O . ASP A 1 211 ? 23.360 -3.091 37.507 1.00 93.94 211 ASP A O 1
ATOM 1765 N N . PHE A 1 212 ? 23.035 -1.837 35.675 1.00 93.25 212 PHE A N 1
ATOM 1766 C CA . PHE A 1 212 ? 21.730 -2.412 35.389 1.00 93.25 212 PHE A CA 1
ATOM 1767 C C . PHE A 1 212 ? 21.825 -3.829 34.820 1.00 93.25 212 PHE A C 1
ATOM 1769 O O . PHE A 1 212 ? 22.601 -4.104 33.905 1.00 93.25 212 PHE A O 1
ATOM 1776 N N . HIS A 1 213 ? 20.957 -4.714 35.311 1.00 89.81 213 HIS A N 1
ATOM 1777 C CA . HIS A 1 213 ? 20.693 -6.023 34.718 1.00 89.81 213 HIS A CA 1
ATOM 1778 C C . HIS A 1 213 ? 19.172 -6.250 34.628 1.00 89.81 213 HIS A C 1
ATOM 1780 O O . HIS A 1 213 ? 18.479 -5.974 35.608 1.00 89.81 213 HIS A O 1
ATOM 1786 N N . PRO A 1 214 ? 18.620 -6.802 33.525 1.00 84.81 214 PRO A N 1
ATOM 1787 C CA . PRO A 1 214 ? 17.169 -6.950 33.342 1.00 84.81 214 PRO A CA 1
ATOM 1788 C C . PRO A 1 214 ? 16.438 -7.698 34.467 1.00 84.81 214 PRO A C 1
ATOM 1790 O O . PRO A 1 214 ? 15.278 -7.410 34.746 1.00 84.81 214 PRO A O 1
ATOM 1793 N N . SER A 1 215 ? 17.119 -8.616 35.163 1.00 86.50 215 SER A N 1
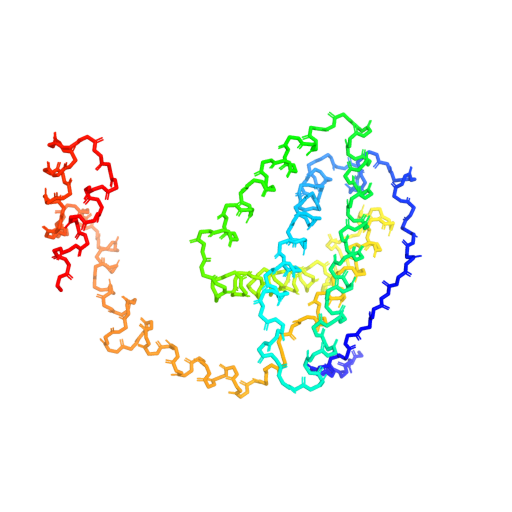ATOM 1794 C CA . SER A 1 215 ? 16.560 -9.339 36.319 1.00 86.50 215 SER A CA 1
ATOM 1795 C C . SER A 1 215 ? 16.261 -8.453 37.537 1.00 86.50 215 SER A C 1
ATOM 1797 O O . SER A 1 215 ? 15.661 -8.927 38.496 1.00 86.50 215 SER A O 1
ATOM 1799 N N . GLN A 1 216 ? 16.711 -7.195 37.540 1.00 87.38 216 GLN A N 1
ATOM 1800 C CA . GLN A 1 216 ? 16.392 -6.208 38.575 1.00 87.38 216 GLN A CA 1
ATOM 1801 C C . GLN A 1 216 ? 14.968 -5.649 38.423 1.00 87.38 216 GLN A C 1
ATOM 1803 O O . GLN A 1 216 ? 14.442 -5.047 39.360 1.00 87.38 216 GLN A O 1
ATOM 1808 N N . HIS A 1 217 ? 14.329 -5.823 37.260 1.00 86.06 217 HIS A N 1
ATOM 1809 C CA . HIS A 1 217 ? 12.919 -5.486 37.082 1.00 86.06 217 HIS A CA 1
ATOM 1810 C C . HIS A 1 217 ? 12.026 -6.632 37.567 1.00 86.06 217 HIS A C 1
ATOM 1812 O O . HIS A 1 217 ? 12.324 -7.797 37.301 1.00 86.06 217 HIS A O 1
ATOM 1818 N N . PRO A 1 218 ? 10.921 -6.328 38.272 1.00 82.69 218 PRO A N 1
ATOM 1819 C CA . PRO A 1 218 ? 10.004 -7.360 38.725 1.00 82.69 218 PRO A CA 1
ATOM 1820 C C . PRO A 1 218 ? 9.363 -8.055 37.525 1.00 82.69 218 PRO A C 1
ATOM 1822 O O . PRO A 1 218 ? 8.908 -7.405 36.581 1.00 82.69 218 PRO A O 1
ATOM 1825 N N . VAL A 1 219 ? 9.277 -9.381 37.599 1.00 83.62 219 VAL A N 1
ATOM 1826 C CA . VAL A 1 219 ? 8.453 -10.160 36.677 1.00 83.62 219 VAL A CA 1
ATOM 1827 C C . VAL A 1 219 ? 6.995 -9.737 36.865 1.00 83.62 219 VAL A C 1
ATOM 1829 O O . VAL A 1 219 ? 6.525 -9.544 37.989 1.00 83.62 219 VAL A O 1
ATOM 1832 N N . ILE A 1 220 ? 6.279 -9.551 35.758 1.00 84.38 220 ILE A N 1
ATOM 1833 C CA . ILE A 1 220 ? 4.865 -9.176 35.792 1.00 84.38 220 ILE A CA 1
ATOM 1834 C C . ILE A 1 220 ? 4.064 -10.239 36.553 1.00 84.38 220 ILE A C 1
ATOM 1836 O O . ILE A 1 220 ? 4.278 -11.435 36.370 1.00 84.38 220 ILE A O 1
ATOM 1840 N N . ARG A 1 221 ? 3.121 -9.818 37.403 1.00 82.50 221 ARG A N 1
ATOM 1841 C CA . ARG A 1 221 ? 2.369 -10.737 38.282 1.00 82.50 221 ARG A CA 1
ATOM 1842 C C . ARG A 1 221 ? 1.637 -11.851 37.523 1.00 82.50 221 ARG A C 1
ATOM 1844 O O . ARG A 1 221 ? 1.391 -12.914 38.074 1.00 82.50 221 ARG A O 1
ATOM 1851 N N . GLN A 1 222 ? 1.280 -11.590 36.267 1.00 88.94 222 GLN A N 1
ATOM 1852 C CA . GLN A 1 222 ? 0.536 -12.497 35.401 1.00 88.94 222 GLN A CA 1
ATOM 1853 C C . GLN A 1 222 ? 1.407 -13.627 34.833 1.00 88.94 222 GLN A C 1
ATOM 1855 O O . GLN A 1 222 ? 0.872 -14.596 34.307 1.00 88.94 222 GLN A O 1
ATOM 1860 N N . TYR A 1 223 ? 2.737 -13.520 34.939 1.00 91.19 223 TYR A N 1
ATOM 1861 C CA . TYR A 1 223 ? 3.675 -14.491 34.374 1.00 91.19 223 TYR A CA 1
ATOM 1862 C C . TYR A 1 223 ? 3.407 -15.913 34.871 1.00 91.19 223 TYR A C 1
ATOM 1864 O O . TYR A 1 223 ? 3.287 -16.824 34.060 1.00 91.19 223 TYR A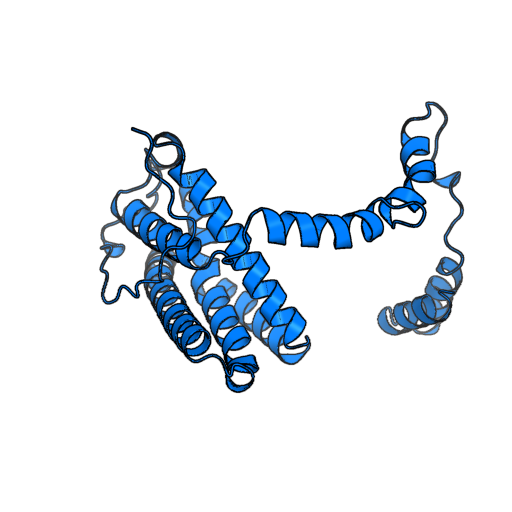 O 1
ATOM 1872 N N . GLN A 1 224 ? 3.253 -16.092 36.187 1.00 93.38 224 GLN A N 1
ATOM 1873 C CA . GLN A 1 224 ? 3.069 -17.426 36.757 1.00 93.38 224 GLN A CA 1
ATOM 1874 C C . GLN A 1 224 ? 1.750 -18.060 36.302 1.00 93.38 224 GLN A C 1
ATOM 1876 O O . GLN A 1 224 ? 1.733 -19.228 35.946 1.00 93.38 224 GLN A O 1
ATOM 1881 N N . VAL A 1 225 ? 0.67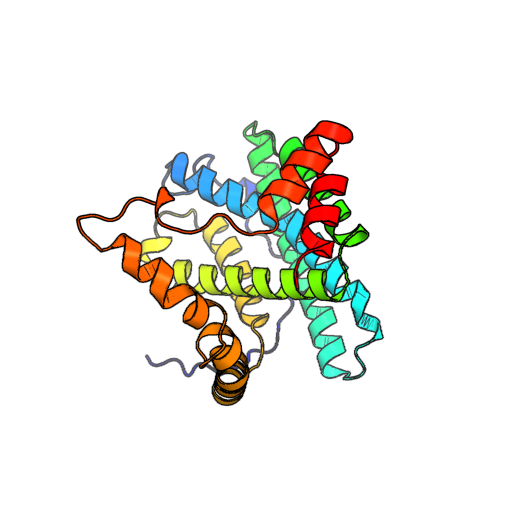9 -17.263 36.199 1.00 93.75 225 VAL A N 1
ATOM 1882 C CA . VAL A 1 225 ? -0.626 -17.726 35.696 1.00 93.75 225 VAL A CA 1
ATOM 1883 C C . VAL A 1 225 ? -0.505 -18.268 34.275 1.00 93.75 225 VAL A C 1
ATOM 1885 O O . VAL A 1 225 ? -1.060 -19.320 33.973 1.00 93.75 225 VAL A O 1
ATOM 1888 N N . TRP A 1 226 ? 0.248 -17.588 33.409 1.00 95.12 226 TRP A N 1
ATOM 1889 C CA . TRP A 1 226 ? 0.474 -18.061 32.044 1.00 95.12 226 TRP A CA 1
ATOM 1890 C C . TRP A 1 226 ? 1.279 -19.363 32.015 1.00 95.12 226 TRP A C 1
ATOM 1892 O O . TRP A 1 226 ? 0.895 -20.296 31.317 1.00 95.12 226 TRP A O 1
ATOM 1902 N N . VAL A 1 227 ? 2.368 -19.436 32.790 1.00 95.88 227 VAL A N 1
ATOM 1903 C CA . VAL A 1 227 ? 3.238 -20.623 32.859 1.00 95.88 227 VAL A CA 1
ATOM 1904 C C . VAL A 1 227 ? 2.469 -21.840 33.365 1.00 95.88 227 VAL A C 1
ATOM 1906 O O . VAL A 1 227 ? 2.544 -22.899 32.746 1.00 95.88 227 VAL A O 1
ATOM 1909 N N . ASP A 1 228 ? 1.708 -21.682 34.447 1.00 96.69 228 ASP A N 1
ATOM 1910 C CA . ASP A 1 228 ? 0.938 -22.769 35.053 1.00 96.69 228 ASP A CA 1
ATOM 1911 C C . ASP A 1 228 ? -0.169 -23.245 34.107 1.00 96.69 228 ASP A C 1
ATOM 1913 O O . ASP A 1 228 ? -0.303 -24.443 33.865 1.00 96.69 228 ASP A O 1
ATOM 1917 N N . THR A 1 229 ? -0.907 -22.308 33.497 1.00 94.06 229 THR A N 1
ATOM 1918 C CA . THR A 1 229 ? -1.982 -22.649 32.552 1.00 94.06 229 THR A CA 1
ATOM 1919 C C . THR A 1 229 ? -1.427 -23.367 31.326 1.00 94.06 229 THR A C 1
ATOM 1921 O O . THR A 1 229 ? -2.014 -24.347 30.875 1.00 94.06 229 THR A O 1
ATOM 1924 N N . LEU A 1 230 ? -0.287 -22.923 30.786 1.00 95.00 230 LEU A N 1
ATOM 1925 C CA . LEU A 1 230 ? 0.339 -23.599 29.653 1.00 95.00 230 LEU A CA 1
ATOM 1926 C C . LEU A 1 230 ? 0.812 -25.008 30.033 1.00 95.00 230 LEU A C 1
ATOM 1928 O O . LEU A 1 230 ? 0.604 -25.937 29.264 1.00 95.00 230 LEU A O 1
ATOM 1932 N N . ALA A 1 231 ? 1.411 -25.181 31.213 1.00 96.31 231 ALA A N 1
ATOM 1933 C CA . ALA A 1 231 ? 1.871 -26.488 31.677 1.00 96.31 231 ALA A CA 1
ATOM 1934 C C . ALA A 1 231 ? 0.717 -27.475 31.931 1.00 96.31 231 ALA A C 1
ATOM 1936 O O . ALA A 1 231 ? 0.886 -28.676 31.727 1.00 96.31 231 ALA A O 1
ATOM 1937 N N . GLU A 1 232 ? -0.441 -26.983 32.376 1.00 97.50 232 GLU A N 1
ATOM 1938 C CA . GLU A 1 232 ? -1.633 -27.800 32.625 1.00 97.50 232 GLU A CA 1
ATOM 1939 C C . GLU A 1 232 ? -2.382 -28.164 31.336 1.00 97.50 232 GLU A C 1
ATOM 1941 O O . GLU A 1 232 ? -2.854 -29.291 31.189 1.00 97.50 232 GLU A O 1
ATOM 1946 N N . THR A 1 233 ? -2.509 -27.210 30.413 1.00 95.44 233 THR A N 1
ATOM 1947 C CA . THR A 1 233 ? -3.406 -27.336 29.251 1.00 95.44 233 THR A CA 1
ATOM 1948 C C . THR A 1 233 ? -2.695 -27.672 27.944 1.00 95.44 233 THR A C 1
ATOM 1950 O O . THR A 1 233 ? -3.358 -28.108 27.006 1.00 95.44 233 THR A O 1
ATOM 1953 N N . ASP A 1 234 ? -1.379 -27.445 27.863 1.00 93.50 234 ASP A N 1
ATOM 1954 C CA . ASP A 1 234 ? -0.585 -27.451 26.623 1.00 93.50 234 ASP A CA 1
ATOM 1955 C C . ASP A 1 234 ? -1.178 -26.540 25.518 1.00 93.50 234 ASP A C 1
ATOM 1957 O O . ASP A 1 234 ? -0.949 -26.734 24.325 1.00 93.50 234 ASP A O 1
ATOM 1961 N N . ASP A 1 235 ? -1.959 -25.519 25.912 1.00 89.94 235 ASP A N 1
ATOM 1962 C CA . ASP A 1 235 ? -2.656 -24.597 25.011 1.00 89.94 235 ASP A CA 1
ATOM 1963 C C . ASP A 1 235 ? -2.246 -23.128 25.271 1.00 89.94 235 ASP A C 1
ATOM 1965 O O . ASP A 1 235 ? -2.645 -22.513 26.271 1.00 89.94 235 ASP A O 1
ATOM 1969 N N . PRO A 1 236 ? -1.487 -22.500 24.353 1.00 83.44 236 PRO A N 1
ATOM 1970 C CA . PRO A 1 236 ? -1.037 -21.120 24.510 1.00 83.44 236 PRO A CA 1
ATOM 1971 C C . PRO A 1 236 ? -2.163 -20.081 24.391 1.00 83.44 236 PRO A C 1
ATOM 1973 O O . PRO A 1 236 ? -1.998 -18.961 24.883 1.00 83.44 236 PRO A O 1
ATOM 1976 N N . ILE A 1 237 ? -3.298 -20.412 23.761 1.00 82.88 237 ILE A N 1
ATOM 1977 C CA . ILE A 1 237 ? -4.458 -19.514 23.666 1.00 82.88 237 ILE A CA 1
ATOM 1978 C C . ILE A 1 237 ? -5.151 -19.444 25.026 1.00 82.88 237 ILE A C 1
ATOM 1980 O O . ILE A 1 237 ? -5.414 -18.347 25.521 1.00 82.88 237 ILE A O 1
ATOM 1984 N N . GLN A 1 238 ? -5.385 -20.596 25.659 1.00 86.12 238 GLN A N 1
ATOM 1985 C CA . GLN A 1 238 ? -5.958 -20.651 27.006 1.00 86.12 238 GLN A CA 1
ATOM 1986 C C . GLN A 1 238 ? -5.042 -19.991 28.039 1.00 86.12 238 GLN A C 1
ATOM 1988 O O . GLN A 1 238 ? -5.516 -19.194 28.849 1.00 86.12 238 GLN A O 1
ATOM 1993 N N . ALA A 1 239 ? -3.729 -20.226 27.960 1.00 87.38 239 ALA A N 1
ATOM 1994 C CA . ALA A 1 239 ? -2.759 -19.533 28.805 1.00 87.38 239 ALA A CA 1
ATOM 1995 C C . ALA A 1 239 ? -2.788 -18.008 28.604 1.00 87.38 239 ALA A C 1
ATOM 1997 O O . ALA A 1 239 ? -2.726 -17.248 29.573 1.00 87.38 239 ALA A O 1
ATOM 1998 N N . GLY A 1 240 ? -2.925 -17.546 27.356 1.00 84.56 240 GLY A N 1
ATOM 1999 C CA . GLY A 1 240 ? -3.074 -16.128 27.020 1.00 84.56 240 GLY A CA 1
ATOM 2000 C C . GLY A 1 240 ? -4.349 -15.493 27.586 1.00 84.56 240 GLY A C 1
ATOM 2001 O O . GLY A 1 240 ? -4.297 -14.380 28.111 1.00 84.56 240 GLY A O 1
ATOM 2002 N N . GLU A 1 241 ? -5.479 -16.200 27.535 1.00 87.81 241 GLU A N 1
ATOM 2003 C CA . GLU A 1 241 ? -6.740 -15.721 28.110 1.00 87.81 241 GLU A CA 1
ATOM 2004 C C . GLU A 1 241 ? -6.672 -15.685 29.643 1.00 87.81 241 GLU A C 1
ATOM 2006 O O . GLU A 1 241 ? -7.010 -14.671 30.251 1.00 87.81 241 GLU A O 1
ATOM 2011 N N . ALA A 1 242 ? -6.141 -16.734 30.279 1.00 86.88 242 ALA A N 1
ATOM 2012 C CA . ALA A 1 242 ? -5.927 -16.764 31.726 1.00 86.88 242 ALA A CA 1
ATOM 2013 C C . ALA A 1 242 ? -5.017 -15.612 32.191 1.00 86.88 242 ALA A C 1
ATOM 2015 O O . ALA A 1 242 ? -5.331 -14.922 33.163 1.00 86.88 242 ALA A O 1
ATOM 2016 N N . PHE A 1 243 ? -3.937 -15.343 31.449 1.00 90.88 243 PHE A N 1
ATOM 2017 C CA . PHE A 1 243 ? -3.047 -14.198 31.654 1.00 90.88 243 PHE A CA 1
ATOM 2018 C C . PHE A 1 243 ? -3.779 -12.849 31.561 1.00 90.88 243 PHE A C 1
ATOM 2020 O O . PHE A 1 243 ? -3.520 -11.949 32.364 1.00 90.88 243 PHE A O 1
ATOM 2027 N N . TRP A 1 244 ? -4.695 -12.697 30.598 1.00 85.81 244 TRP A N 1
ATOM 2028 C CA . TRP A 1 244 ? -5.493 -11.482 30.420 1.00 85.81 244 TRP A CA 1
ATOM 2029 C C . TRP A 1 244 ? -6.501 -11.273 31.556 1.00 85.81 244 TRP A C 1
ATOM 2031 O O . TRP A 1 244 ? -6.601 -10.168 32.088 1.00 85.81 244 TRP A O 1
ATOM 2041 N N . GLN A 1 245 ? -7.194 -12.328 31.991 1.00 88.12 245 GLN A N 1
ATOM 2042 C CA . GLN A 1 245 ? -8.230 -12.247 33.031 1.00 88.12 245 GLN A CA 1
ATOM 2043 C C . GLN A 1 245 ? -7.696 -11.773 34.393 1.00 88.12 245 GLN A C 1
ATOM 2045 O O . GLN A 1 245 ? -8.421 -11.156 35.173 1.00 88.12 245 GLN A O 1
ATOM 2050 N N . VAL A 1 246 ? -6.409 -11.995 34.680 1.00 85.06 246 VAL A N 1
ATOM 2051 C CA . VAL A 1 246 ? -5.758 -11.543 35.924 1.00 85.06 246 VAL A CA 1
ATOM 2052 C C . VAL A 1 246 ? -5.095 -10.156 35.806 1.00 85.06 246 VAL A C 1
ATOM 2054 O O . VAL A 1 246 ? -4.401 -9.696 36.724 1.00 85.06 246 VAL A O 1
ATOM 2057 N N . ALA A 1 247 ? -5.287 -9.453 34.685 1.00 79.56 247 ALA A N 1
ATOM 2058 C CA . ALA A 1 247 ? -4.805 -8.091 34.475 1.00 79.56 247 ALA A CA 1
ATOM 2059 C C . ALA A 1 247 ? -5.792 -7.037 35.029 1.00 79.56 247 ALA A C 1
ATOM 2061 O O . ALA A 1 247 ? -6.605 -6.486 34.299 1.00 79.56 247 ALA A O 1
ATOM 2062 N N . GLN A 1 248 ? -5.696 -6.736 36.330 1.00 58.00 248 GLN A N 1
ATOM 2063 C CA . GLN A 1 248 ? -6.303 -5.560 36.989 1.00 58.00 248 GLN A CA 1
ATOM 2064 C C . GLN A 1 248 ? -5.515 -4.257 36.792 1.00 58.00 248 GLN A C 1
ATOM 2066 O O . GLN A 1 248 ? -4.294 -4.271 37.085 1.00 58.00 248 GLN A O 1
#

Sequence (248 aa):
MNAYVKHQVDPVVRTNLDFRLNEVPHFWFGNDPFRTRMFDALSLTFPVGERYFIQSVRALRDKITDPDLQQRVADFIKQEAQHGLAHDKMNQEMQHQGMPVDQFVQFMGEHFEYILKHRSKQYNIAMTAAAEHLTALMAETFYSKKETLEDVHPFVRALFAWHSIEEMEHRDGFTRLQRAQFALKGIPWFFGKAGKLSAMRKQYLDWFKADFHPSQHPVIRQYQVWVDTLAETDDPIQAGEAFWQVAQ

Secondary structure (DSSP, 8-state):
------S-PPP----S----GGGS-SSTBTT-HHHHHHHHHHHHHHHHHHHHHHHHHHTTGGG---HHHHHHHHHHHHHHHHHHHHHHHHHHHHHHTT--HHHHHHHHHHHHHHHHHHS-HHHHHHHHHHHHHHHHHHHHHHHS-GGGGTTB-HHHHHHHHHHHHHHHHSS----HHHHHHHHHHHHHHHHSTT-HHHHHHHHHHHTTSTT--GGGSPPPTTHHHHHHHHHHH--HHHHHHHHHHT--